Protein AF-A0A2T7NF52-F1 (afdb_monomer_lite)

Radius of gyration: 42.56 Å; chains: 1; bounding box: 98×56×106 Å

Secondary structure (DSSP, 8-state):
---HHHHHHHHHHHHSHHHHHHHHHHHHHHHHHHHHHHHHHTS-HHHHHHHHHHHHHHHHHHHHHTTTHHHHHHHHHHHHTT-S-HHHHHHHHHHHHHHHHHHHHHHHHHHHHHTSS---HHHHHHHHHHHHHHHHHHHHHHHHHHHHHHHHHHHHHHHHHHHHHHHHHHHHHHHHHHHH------------SPPPHHHHHHHHHH-TT-HHHHHTHHHHHHHHHHHHHHHHHH----GGGS--EEE-PBPSS-TT-TT-BPPPEEE--S------SS----------THHHHTTS---SS------------PPP----

InterPro domains:
  IPR008733 Peroxisomal biogenesis factor 11 [PF05648] (7-179)

Structure (mmCIF, N/CA/C/O backbone):
data_AF-A0A2T7NF52-F1
#
_entry.id   AF-A0A2T7NF52-F1
#
loop_
_atom_site.group_PDB
_atom_site.id
_atom_site.type_symbol
_atom_site.label_atom_id
_atom_site.label_alt_id
_atom_site.label_comp_id
_atom_site.label_asym_id
_atom_site.label_entity_id
_atom_site.label_seq_id
_atom_site.pdbx_PDB_ins_code
_atom_site.Cartn_x
_atom_site.Cartn_y
_atom_site.Cartn_z
_atom_site.occupancy
_atom_site.B_iso_or_equiv
_atom_site.auth_seq_id
_atom_site.auth_comp_id
_atom_site.auth_asym_id
_atom_site.auth_atom_id
_atom_site.pdbx_PDB_model_num
ATOM 1 N N . MET A 1 1 ? -38.043 -0.769 -4.353 1.00 52.75 1 MET A N 1
ATOM 2 C CA . MET A 1 1 ? -37.731 -2.207 -4.455 1.00 52.75 1 MET A CA 1
ATOM 3 C C . MET A 1 1 ? -36.214 -2.287 -4.515 1.00 52.75 1 MET A C 1
ATOM 5 O O . MET A 1 1 ? -35.653 -1.745 -5.452 1.00 52.75 1 MET A O 1
ATOM 9 N N . MET A 1 2 ? -35.539 -2.735 -3.450 1.00 65.44 2 MET A N 1
ATOM 10 C CA . MET A 1 2 ? -34.078 -2.904 -3.503 1.00 65.44 2 MET A CA 1
ATOM 11 C C . MET A 1 2 ? -33.784 -4.043 -4.482 1.00 65.44 2 MET A C 1
ATOM 13 O O . MET A 1 2 ? -34.376 -5.109 -4.331 1.00 65.44 2 MET A O 1
ATOM 17 N N . ASP A 1 3 ? -32.930 -3.806 -5.478 1.00 83.31 3 ASP A N 1
ATOM 18 C CA . ASP A 1 3 ? -32.507 -4.833 -6.434 1.00 83.31 3 ASP A CA 1
ATOM 19 C C . ASP A 1 3 ? -31.981 -6.068 -5.690 1.00 83.31 3 ASP A C 1
ATOM 21 O O . ASP A 1 3 ? -31.159 -5.939 -4.777 1.00 83.31 3 ASP A O 1
ATOM 25 N N . GLY A 1 4 ? -32.444 -7.264 -6.069 1.00 86.75 4 GLY A N 1
ATOM 26 C CA . GLY A 1 4 ? -32.018 -8.529 -5.448 1.00 86.75 4 GLY A CA 1
ATOM 27 C C . GLY A 1 4 ? -30.493 -8.687 -5.431 1.00 86.75 4 GLY A C 1
ATOM 28 O O . GLY A 1 4 ? -29.916 -9.068 -4.415 1.00 86.75 4 GLY A O 1
ATOM 29 N N . ASP A 1 5 ? -29.828 -8.221 -6.489 1.00 90.50 5 ASP A N 1
ATOM 30 C CA . ASP A 1 5 ? -28.369 -8.173 -6.608 1.00 90.50 5 ASP A CA 1
ATOM 31 C C . ASP A 1 5 ? -27.684 -7.353 -5.505 1.00 90.50 5 ASP A C 1
ATOM 33 O O . ASP A 1 5 ? -26.572 -7.672 -5.069 1.00 90.50 5 ASP A O 1
ATOM 37 N N . LEU A 1 6 ? -28.313 -6.266 -5.051 1.00 90.56 6 LEU A N 1
ATOM 38 C CA . LEU A 1 6 ? -27.778 -5.427 -3.982 1.00 90.56 6 LEU A CA 1
ATOM 39 C C . LEU A 1 6 ? -27.894 -6.140 -2.632 1.00 90.56 6 LEU A C 1
ATOM 41 O O . LEU A 1 6 ? -26.950 -6.109 -1.839 1.00 90.56 6 LEU A O 1
ATOM 45 N N . VAL A 1 7 ? -29.015 -6.822 -2.395 1.00 90.25 7 VAL A N 1
ATOM 46 C CA . VAL A 1 7 ? -29.233 -7.617 -1.180 1.00 90.25 7 VAL A CA 1
ATOM 47 C C . VAL A 1 7 ? -28.212 -8.753 -1.100 1.00 90.25 7 VAL A C 1
ATOM 49 O O . VAL A 1 7 ? -27.539 -8.888 -0.076 1.00 90.25 7 VAL A O 1
ATOM 52 N N . ASP A 1 8 ? -27.985 -9.483 -2.191 1.00 92.00 8 ASP A N 1
ATOM 53 C CA . ASP A 1 8 ? -26.996 -10.566 -2.243 1.00 92.00 8 ASP A CA 1
ATOM 54 C C . ASP A 1 8 ? -25.566 -10.068 -2.004 1.00 92.00 8 ASP A C 1
ATOM 56 O O . ASP A 1 8 ? -24.786 -10.683 -1.264 1.00 92.00 8 ASP A O 1
ATOM 60 N N . ARG A 1 9 ? -25.208 -8.903 -2.560 1.00 91.38 9 ARG A N 1
ATOM 61 C CA . ARG A 1 9 ? -23.910 -8.260 -2.295 1.00 91.38 9 ARG A CA 1
ATOM 62 C C . ARG A 1 9 ? -23.758 -7.872 -0.827 1.00 91.38 9 ARG A C 1
ATOM 64 O O . ARG A 1 9 ? -22.682 -8.084 -0.262 1.00 91.38 9 ARG A O 1
ATOM 71 N N . ILE A 1 10 ? -24.805 -7.339 -0.197 1.00 89.50 10 ILE A N 1
ATOM 72 C CA . ILE A 1 10 ? -24.796 -6.972 1.227 1.00 89.50 10 ILE A CA 1
ATOM 73 C C . ILE A 1 10 ? -24.679 -8.218 2.110 1.00 89.50 10 ILE A C 1
ATOM 75 O O . ILE A 1 10 ? -23.893 -8.217 3.063 1.00 89.50 10 ILE A O 1
ATOM 79 N N . VAL A 1 11 ? -25.396 -9.295 1.785 1.00 90.94 11 VAL A N 1
ATOM 80 C CA . VAL A 1 11 ? -25.315 -10.569 2.513 1.00 90.94 11 VAL A CA 1
ATOM 81 C C . VAL A 1 11 ? -23.911 -11.160 2.392 1.00 90.94 11 VAL A C 1
ATOM 83 O O . VAL A 1 11 ? -23.293 -11.493 3.405 1.00 90.94 11 VAL A O 1
ATOM 86 N N . LYS A 1 12 ? -23.340 -11.194 1.181 1.00 92.31 12 LYS A N 1
ATOM 87 C CA . LYS A 1 12 ? -21.962 -11.655 0.947 1.00 92.31 12 LYS A CA 1
ATOM 88 C C . LYS A 1 12 ? -20.919 -10.777 1.643 1.00 92.31 12 LYS A C 1
ATOM 90 O O . LYS A 1 12 ? -19.891 -11.277 2.093 1.00 92.31 12 LYS A O 1
ATOM 95 N N . PHE A 1 13 ? -21.156 -9.472 1.740 1.00 90.19 13 PHE A N 1
ATOM 96 C CA . PHE A 1 13 ? -20.283 -8.567 2.482 1.00 90.19 13 PHE A CA 1
ATOM 97 C C . PHE A 1 13 ? -20.361 -8.816 3.993 1.00 90.19 13 PHE A C 1
ATOM 99 O O . PHE A 1 13 ? -19.334 -8.855 4.670 1.00 90.19 13 PHE A O 1
ATOM 106 N N . THR A 1 14 ? -21.564 -9.034 4.521 1.00 87.00 14 THR A N 1
ATOM 107 C CA . THR A 1 14 ? -21.809 -9.233 5.956 1.00 87.00 14 THR A CA 1
ATOM 108 C C . THR A 1 14 ? -21.387 -10.625 6.433 1.00 87.00 14 THR A C 1
ATOM 110 O O . THR A 1 14 ? -21.009 -10.784 7.593 1.00 87.00 14 THR A O 1
ATOM 113 N N . SER A 1 15 ? -21.361 -11.632 5.557 1.00 88.56 15 SER A N 1
ATOM 114 C CA . SER A 1 15 ? -20.829 -12.958 5.900 1.00 88.56 15 SER A CA 1
ATOM 115 C C . SER A 1 15 ? -19.311 -12.936 6.126 1.00 88.56 15 SER A C 1
ATOM 117 O O . SER A 1 15 ? -18.785 -13.641 6.991 1.00 88.56 15 SER A O 1
ATOM 119 N N . GLN A 1 16 ? -18.587 -12.061 5.424 1.00 87.81 16 GLN A N 1
ATOM 120 C CA . GLN A 1 16 ? -17.146 -11.906 5.591 1.00 87.81 16 GLN A CA 1
ATOM 121 C C . GLN A 1 16 ? -16.809 -11.234 6.931 1.00 87.81 16 GLN A C 1
ATOM 123 O O . GLN A 1 16 ? -17.291 -10.147 7.249 1.00 87.81 16 GLN A O 1
ATOM 128 N N . ALA A 1 17 ? -15.885 -11.819 7.702 1.00 82.31 17 ALA A N 1
ATOM 129 C CA . ALA A 1 17 ? -15.389 -11.215 8.948 1.00 82.31 17 ALA A CA 1
ATOM 130 C C . ALA A 1 17 ? -14.801 -9.803 8.727 1.00 82.31 17 ALA A C 1
ATOM 132 O O . ALA A 1 17 ? -14.985 -8.904 9.547 1.00 82.31 17 ALA A O 1
ATOM 133 N N . SER A 1 18 ? -14.155 -9.579 7.576 1.00 81.94 18 SER A N 1
ATOM 134 C CA . SER A 1 18 ? -13.627 -8.267 7.178 1.00 81.94 18 SER A CA 1
ATOM 135 C C . SER A 1 18 ? -14.733 -7.239 6.903 1.00 81.94 18 SER A C 1
ATOM 137 O O . SER A 1 18 ? -14.582 -6.068 7.254 1.00 81.94 18 SER A O 1
ATOM 139 N N . GLY A 1 19 ? -15.855 -7.660 6.308 1.00 86.19 19 GLY A N 1
ATOM 140 C CA . GLY A 1 19 ? -17.009 -6.788 6.090 1.00 86.19 19 GLY A CA 1
ATOM 141 C C . GLY A 1 19 ? -17.684 -6.404 7.405 1.00 86.19 19 GLY A C 1
ATOM 142 O O . GLY A 1 19 ? -17.945 -5.224 7.636 1.00 86.19 19 GLY A O 1
ATOM 143 N N . ARG A 1 20 ? -17.826 -7.357 8.336 1.00 88.69 20 ARG A N 1
ATOM 144 C CA . ARG A 1 20 ? -18.321 -7.088 9.699 1.00 88.69 20 ARG A CA 1
ATOM 145 C C . ARG A 1 20 ? -17.448 -6.094 10.473 1.00 88.69 20 ARG A C 1
ATOM 147 O O . ARG A 1 20 ? -17.996 -5.177 11.081 1.00 88.69 20 ARG A O 1
ATOM 154 N N . ASP A 1 21 ? -16.113 -6.192 10.409 1.00 88.38 21 ASP A N 1
ATOM 155 C CA . ASP A 1 21 ? -15.222 -5.188 11.036 1.00 88.38 21 ASP A CA 1
ATOM 156 C C . ASP A 1 21 ? -15.458 -3.780 10.465 1.00 88.38 21 ASP A C 1
ATOM 158 O O . ASP A 1 21 ? -15.527 -2.808 11.224 1.00 88.38 21 ASP A O 1
ATOM 162 N N . LYS A 1 22 ? -15.630 -3.664 9.140 1.00 90.56 22 LYS A N 1
ATOM 163 C CA . LYS A 1 22 ? -15.931 -2.388 8.470 1.00 90.56 22 LYS A CA 1
ATOM 164 C C . LYS A 1 22 ? -17.290 -1.825 8.897 1.00 90.56 22 LYS A C 1
ATOM 166 O O . LYS A 1 22 ? -17.364 -0.635 9.193 1.00 90.56 22 LYS A O 1
ATOM 171 N N . LEU A 1 23 ? -18.327 -2.659 9.006 1.00 91.50 23 LEU A N 1
ATOM 172 C CA . LEU A 1 23 ? -19.644 -2.246 9.513 1.00 91.50 23 LEU A CA 1
ATOM 173 C C . LEU A 1 23 ? -19.563 -1.766 10.963 1.00 91.50 23 LEU A C 1
ATOM 175 O O . LEU A 1 23 ? -20.012 -0.668 11.275 1.00 91.50 23 LEU A O 1
ATOM 179 N N . PHE A 1 24 ? -18.921 -2.527 11.851 1.00 91.75 24 PHE A N 1
ATOM 180 C CA . PHE A 1 24 ? -18.746 -2.107 13.244 1.00 91.75 24 PHE A CA 1
ATOM 181 C C . PHE A 1 24 ? -17.922 -0.828 13.368 1.00 91.75 24 PHE A C 1
ATOM 183 O O . PHE A 1 24 ? -18.154 -0.028 14.271 1.00 91.75 24 PHE A O 1
ATOM 190 N N . ARG A 1 25 ? -16.961 -0.607 12.467 1.00 91.75 25 ARG A N 1
ATOM 191 C CA . ARG A 1 25 ? -16.204 0.644 12.396 1.00 91.75 25 ARG A CA 1
ATOM 192 C C . ARG A 1 25 ? -17.094 1.810 11.970 1.00 91.75 25 ARG A C 1
ATOM 194 O O . ARG A 1 25 ? -16.999 2.859 12.599 1.00 91.75 25 ARG A O 1
ATOM 201 N N . LEU A 1 26 ? -17.951 1.623 10.966 1.00 94.69 26 LEU A N 1
ATOM 202 C CA . LEU A 1 26 ? -18.929 2.627 10.546 1.00 94.69 26 LEU A CA 1
ATOM 203 C C . LEU A 1 26 ? -19.850 2.993 11.712 1.00 94.69 26 LEU A C 1
ATOM 205 O O . LEU A 1 26 ? -19.886 4.154 12.104 1.00 94.69 26 LEU A O 1
ATOM 209 N N . VAL A 1 27 ? -20.489 2.000 12.339 1.00 93.94 27 VAL A N 1
ATOM 210 C CA . VAL A 1 27 ? -21.382 2.226 13.487 1.00 93.94 27 VAL A CA 1
ATOM 211 C C . VAL A 1 27 ? -20.634 2.906 14.630 1.00 93.94 27 VAL A C 1
ATOM 213 O O . VAL A 1 27 ? -21.148 3.860 15.199 1.00 93.94 27 VAL A O 1
ATOM 216 N N . GLN A 1 28 ? -19.393 2.504 14.926 1.00 93.00 28 GLN A N 1
ATOM 217 C CA . GLN A 1 28 ? -18.593 3.169 15.952 1.00 93.00 28 GLN A CA 1
ATOM 218 C C . GLN A 1 28 ? -18.365 4.654 15.635 1.00 93.00 28 GLN A C 1
ATOM 220 O O . GLN A 1 28 ? -18.511 5.490 16.526 1.00 93.00 28 GLN A O 1
ATOM 225 N N . TYR A 1 29 ? -17.977 4.999 14.404 1.00 93.88 29 TYR A N 1
ATOM 226 C CA . TYR A 1 29 ? -17.761 6.398 14.030 1.00 93.88 29 TYR A CA 1
ATOM 227 C C . TYR A 1 29 ? -19.070 7.192 13.986 1.00 93.88 29 TYR A C 1
ATOM 229 O O . TYR A 1 29 ? -19.076 8.335 14.434 1.00 93.88 29 TYR A O 1
ATOM 237 N N . CYS A 1 30 ? -20.182 6.583 13.567 1.00 95.19 30 CYS A N 1
ATOM 238 C CA . CYS A 1 30 ? -21.513 7.185 13.647 1.00 95.19 30 CYS A CA 1
ATOM 239 C C . CYS A 1 30 ? -21.926 7.444 15.099 1.00 95.19 30 CYS A C 1
ATOM 241 O O . CYS A 1 30 ? -22.353 8.549 15.415 1.00 95.19 30 CYS A O 1
ATOM 243 N N . SER A 1 31 ? -21.727 6.484 16.011 1.00 93.50 31 SER A N 1
ATOM 244 C CA . SER A 1 31 ? -21.948 6.699 17.445 1.00 93.50 31 SER A CA 1
ATOM 245 C C . SER A 1 31 ? -21.049 7.811 17.975 1.00 93.50 31 SER A C 1
ATOM 247 O O . SER A 1 31 ? -21.510 8.618 18.777 1.00 93.50 31 SER A O 1
ATOM 249 N N . LYS A 1 32 ? -19.789 7.887 17.509 1.00 92.56 32 LYS A N 1
ATOM 250 C CA . LYS A 1 32 ? -18.852 8.952 17.888 1.00 92.56 32 LYS A CA 1
ATOM 251 C C . LYS A 1 32 ? -19.310 10.340 17.468 1.00 92.56 32 LYS A C 1
ATOM 253 O O . LYS A 1 32 ? -19.261 11.274 18.260 1.00 92.56 32 LYS A O 1
ATOM 258 N N . PHE A 1 33 ? -19.766 10.442 16.230 1.00 94.75 33 PHE A N 1
ATOM 259 C CA . PHE A 1 33 ? -20.332 11.660 15.686 1.00 94.75 33 PHE A CA 1
ATOM 260 C C . PHE A 1 33 ? -21.623 12.052 16.414 1.00 94.75 33 PHE A C 1
ATOM 262 O O . PHE A 1 33 ? -21.780 13.207 16.794 1.00 94.75 33 PHE A O 1
ATOM 269 N N . ALA A 1 34 ? -22.502 11.084 16.684 1.00 92.44 34 ALA A N 1
ATOM 270 C CA . ALA A 1 34 ? -23.758 11.311 17.386 1.00 92.44 34 ALA A CA 1
ATOM 271 C C . ALA A 1 34 ? -23.538 11.849 18.806 1.00 92.44 34 ALA A C 1
ATOM 273 O O . ALA A 1 34 ? -24.162 12.842 19.166 1.00 92.44 34 ALA A O 1
ATOM 274 N N . TRP A 1 35 ? -22.629 11.262 19.602 1.00 93.12 35 TRP A N 1
ATOM 275 C CA . TRP A 1 35 ? -22.377 11.794 20.947 1.00 93.12 35 TRP A CA 1
ATOM 276 C C . TRP A 1 35 ? -21.677 13.154 20.898 1.00 93.12 35 TRP A C 1
ATOM 278 O O . TRP A 1 35 ? -22.053 14.029 21.663 1.00 93.12 35 TRP A O 1
ATOM 288 N N . TRP A 1 36 ? -20.745 13.379 19.963 1.00 93.62 36 TRP A N 1
ATOM 289 C CA . TRP A 1 36 ? -20.140 14.702 19.760 1.00 93.62 36 TRP A CA 1
ATOM 290 C C . TRP A 1 36 ? -21.186 15.777 19.425 1.00 93.62 36 TRP A C 1
ATOM 292 O O . TRP A 1 36 ? -21.143 16.874 19.980 1.00 93.62 36 TRP A O 1
ATOM 302 N N . TYR A 1 37 ? -22.147 15.460 18.555 1.00 92.88 37 TYR A N 1
ATOM 303 C CA . TYR A 1 37 ? -23.228 16.372 18.185 1.00 92.88 37 TYR A CA 1
ATOM 304 C C . TYR A 1 37 ? -24.177 16.641 19.362 1.00 92.88 37 TYR A C 1
ATOM 306 O O . TYR A 1 37 ? -24.460 17.795 19.675 1.00 92.88 37 TYR A O 1
ATOM 314 N N . LEU A 1 38 ? -24.608 15.588 20.065 1.00 90.81 38 LEU A N 1
ATOM 315 C CA . LEU A 1 38 ? -25.497 15.695 21.227 1.00 90.81 38 LEU A CA 1
ATOM 316 C C . LEU A 1 38 ? -24.858 16.467 22.388 1.00 90.81 38 LEU A C 1
ATOM 318 O O . LEU A 1 38 ? -25.547 17.244 23.042 1.00 90.81 38 LEU A O 1
ATOM 322 N N . THR A 1 39 ? -23.546 16.318 22.604 1.00 91.00 39 THR A N 1
ATOM 323 C CA . THR A 1 39 ? -22.803 17.110 23.595 1.00 91.00 39 THR A CA 1
ATOM 324 C C . THR A 1 39 ? -22.787 18.598 23.236 1.00 91.00 39 THR A C 1
ATOM 326 O O . THR A 1 39 ? -22.873 19.430 24.130 1.00 91.00 39 THR A O 1
ATOM 329 N N . ARG A 1 40 ? -22.730 18.967 21.947 1.00 90.31 40 ARG A N 1
ATOM 330 C CA . ARG A 1 40 ? -22.838 20.382 21.534 1.00 90.31 40 ARG A CA 1
ATOM 331 C C . ARG A 1 40 ? -24.254 20.933 21.659 1.00 90.31 40 ARG A C 1
ATOM 333 O O . ARG A 1 40 ? -24.410 22.122 21.900 1.00 90.31 40 ARG A O 1
ATOM 340 N N . ALA A 1 41 ? -25.262 20.085 21.481 1.00 89.50 41 ALA A N 1
ATOM 341 C CA . ALA A 1 41 ? -26.660 20.475 21.614 1.00 89.50 41 ALA A CA 1
ATOM 342 C C . ALA A 1 41 ? -27.119 20.584 23.086 1.00 89.50 41 ALA A C 1
ATOM 344 O O . ALA A 1 41 ? -28.147 21.197 23.344 1.00 89.50 41 ALA A O 1
ATOM 345 N N . ASN A 1 42 ? -26.365 20.018 24.040 1.00 86.00 42 ASN A N 1
ATOM 346 C CA . ASN A 1 42 ? -26.656 20.018 25.482 1.00 86.00 42 ASN A CA 1
ATOM 347 C C . ASN A 1 42 ? -28.040 19.434 25.852 1.00 86.00 42 ASN A C 1
ATOM 349 O O . ASN A 1 42 ? -28.692 19.895 26.784 1.00 86.00 42 ASN A O 1
ATOM 353 N N . VAL A 1 43 ? -28.519 18.447 25.080 1.00 76.69 43 VAL A N 1
ATOM 354 C CA . VAL A 1 43 ? -29.902 17.934 25.188 1.00 76.69 43 VAL A CA 1
ATOM 355 C C . VAL A 1 43 ? -30.014 16.641 26.007 1.00 76.69 43 VAL A C 1
ATOM 357 O O . VAL A 1 43 ? -31.049 16.410 26.624 1.00 76.69 43 VAL A O 1
ATOM 360 N N . ALA A 1 44 ? -29.005 15.759 25.999 1.00 82.62 44 ALA A N 1
ATOM 361 C CA . ALA A 1 44 ? -29.167 14.405 26.548 1.00 82.62 44 ALA A CA 1
ATOM 362 C C . ALA A 1 44 ? -27.850 13.742 27.000 1.00 82.62 44 ALA A C 1
ATOM 364 O O . ALA A 1 44 ? -27.289 12.902 26.290 1.00 82.62 44 ALA A O 1
ATOM 365 N N . ASP A 1 45 ? -27.393 14.059 28.213 1.00 88.50 45 ASP A N 1
ATOM 366 C CA . ASP A 1 45 ? -26.164 13.490 28.791 1.00 88.50 45 ASP A CA 1
ATOM 367 C C . ASP A 1 45 ? -26.230 11.962 28.982 1.00 88.50 45 ASP A C 1
ATOM 369 O O . ASP A 1 45 ? -25.269 11.252 28.678 1.00 88.50 45 ASP A O 1
ATOM 373 N N . ASP A 1 46 ? -27.389 11.415 29.370 1.00 91.31 46 ASP A N 1
ATOM 374 C CA . ASP A 1 46 ? -27.588 9.958 29.479 1.00 91.31 46 ASP A CA 1
ATOM 375 C C . ASP A 1 46 ? -27.421 9.247 28.121 1.00 91.31 46 ASP A C 1
ATOM 377 O O . ASP A 1 46 ? -26.800 8.182 28.018 1.00 91.31 46 ASP A O 1
ATOM 381 N N . LEU A 1 47 ? -27.917 9.860 27.040 1.00 89.12 47 LEU A N 1
ATOM 382 C CA . LEU A 1 47 ? -27.765 9.316 25.691 1.00 89.12 47 LEU A CA 1
ATOM 383 C C . LEU A 1 47 ? -26.304 9.378 25.228 1.00 89.12 47 LEU A C 1
ATOM 385 O O . LEU A 1 47 ? -25.814 8.428 24.611 1.00 89.12 47 LEU A O 1
ATOM 389 N N . VAL A 1 48 ? -25.589 10.456 25.562 1.00 91.25 48 VAL A N 1
ATOM 390 C CA . VAL A 1 48 ? -24.149 10.598 25.300 1.00 91.25 48 VAL A CA 1
ATOM 391 C C . VAL A 1 48 ? -23.367 9.459 25.959 1.00 91.25 48 VAL A C 1
ATOM 393 O O . VAL A 1 48 ? -22.528 8.829 25.305 1.00 91.25 48 VAL A O 1
ATOM 396 N N . ASP A 1 49 ? -23.666 9.124 27.211 1.00 92.44 49 ASP A N 1
ATOM 397 C CA . ASP A 1 49 ? -22.970 8.051 27.922 1.00 92.44 49 ASP A CA 1
ATOM 398 C C . ASP A 1 49 ? -23.315 6.656 27.391 1.00 92.44 49 ASP A C 1
ATOM 400 O O . ASP A 1 49 ? -22.422 5.810 27.240 1.00 92.44 49 ASP A O 1
ATOM 404 N N . LYS A 1 50 ? -24.574 6.415 27.006 1.00 93.31 50 LYS A N 1
ATOM 405 C CA . LYS A 1 50 ? -24.975 5.190 26.291 1.00 93.31 50 LYS A CA 1
ATOM 406 C C . LYS A 1 50 ? -24.222 5.039 24.966 1.00 93.31 50 LYS A C 1
ATOM 408 O O . LYS A 1 50 ? -23.701 3.958 24.677 1.00 93.31 50 LYS A O 1
ATOM 413 N N . LEU A 1 51 ? -24.084 6.114 24.189 1.00 92.81 51 LEU A N 1
ATOM 414 C CA . LEU A 1 51 ? -23.344 6.112 22.922 1.00 92.81 51 LEU A CA 1
ATOM 415 C C . LEU A 1 51 ? -21.836 5.893 23.115 1.00 92.81 51 LEU A C 1
ATOM 417 O O . LEU A 1 51 ? -21.218 5.152 22.342 1.00 92.81 51 LEU A O 1
ATOM 421 N N . LYS A 1 52 ? -21.230 6.475 24.159 1.00 93.25 52 LYS A N 1
ATOM 422 C CA . LYS A 1 52 ? -19.826 6.211 24.523 1.00 93.25 52 LYS A CA 1
ATOM 423 C C . LYS A 1 52 ? -19.614 4.739 24.882 1.00 93.25 52 LYS A C 1
ATOM 425 O O . LYS A 1 52 ? -18.679 4.120 24.364 1.00 93.25 52 LYS A O 1
ATOM 430 N N . LYS A 1 53 ? -20.497 4.161 25.709 1.00 93.62 53 LYS A N 1
ATOM 431 C CA . LYS A 1 53 ? -20.470 2.731 26.071 1.00 93.62 53 LYS A CA 1
ATOM 432 C C . LYS A 1 53 ? -20.598 1.849 24.829 1.00 93.62 53 LYS A C 1
ATOM 434 O O . LYS A 1 53 ? -19.758 0.974 24.628 1.00 93.62 53 LYS A O 1
ATOM 439 N N . LEU A 1 54 ? -21.554 2.139 23.944 1.00 93.00 54 LEU A N 1
ATOM 440 C CA . LEU A 1 54 ? -21.737 1.419 22.680 1.00 93.00 54 LEU A CA 1
ATOM 441 C C . LEU A 1 54 ? -20.478 1.465 21.799 1.00 93.00 54 LEU A C 1
ATOM 443 O O . LEU A 1 54 ? -19.994 0.428 21.346 1.00 93.00 54 LEU A O 1
ATOM 447 N N . SER A 1 55 ? -19.901 2.653 21.599 1.00 91.94 55 SER A N 1
ATOM 448 C CA . SER A 1 55 ? -18.660 2.829 20.831 1.00 91.94 55 SER A CA 1
ATOM 449 C C . SER A 1 55 ? -17.479 2.059 21.444 1.00 91.94 55 SER A C 1
ATOM 451 O O . SER A 1 55 ? -16.640 1.526 20.706 1.00 91.94 55 SER A O 1
ATOM 453 N N . SER A 1 56 ? -17.400 1.978 22.778 1.00 90.06 56 SER A N 1
ATOM 454 C CA . SER A 1 56 ? -16.383 1.194 23.489 1.00 90.06 56 SER A CA 1
ATOM 455 C C . SER A 1 56 ? -16.576 -0.312 23.274 1.00 90.06 56 SER A C 1
ATOM 457 O O . SER A 1 56 ? -15.636 -0.992 22.850 1.00 90.06 56 SER A O 1
ATOM 459 N N . SER A 1 57 ? -17.804 -0.818 23.436 1.00 90.69 57 SER A N 1
ATOM 460 C CA . SER A 1 57 ? -18.157 -2.225 23.203 1.00 90.69 57 SER A CA 1
ATOM 461 C C . SER A 1 57 ? -17.888 -2.658 21.761 1.00 90.69 57 SER A C 1
ATOM 463 O O . SER A 1 57 ? -17.234 -3.676 21.534 1.00 90.69 57 SER A O 1
ATOM 465 N N . LEU A 1 58 ? -18.278 -1.841 20.774 1.00 91.31 58 LEU A N 1
ATOM 466 C CA . LEU A 1 58 ? -17.959 -2.076 19.359 1.00 91.31 58 LEU A CA 1
ATOM 467 C C . LEU A 1 58 ? -16.448 -2.061 19.094 1.00 91.31 58 LEU A C 1
ATOM 469 O O . LEU A 1 58 ? -15.947 -2.774 18.224 1.00 91.31 58 LEU A O 1
ATOM 473 N N . SER A 1 59 ? -15.685 -1.266 19.848 1.00 88.94 59 SER A N 1
ATOM 474 C CA . SER A 1 59 ? -14.225 -1.275 19.756 1.00 88.94 59 SER A CA 1
ATOM 475 C C . SER A 1 59 ? -13.646 -2.631 20.151 1.00 88.94 59 SER A C 1
ATOM 477 O O . SER A 1 59 ? -12.811 -3.168 19.425 1.00 88.94 59 SER A O 1
ATOM 479 N N . THR A 1 60 ? -14.112 -3.188 21.269 1.00 88.88 60 THR A N 1
ATOM 480 C CA . THR A 1 60 ? -13.690 -4.502 21.767 1.00 88.88 60 THR A CA 1
ATOM 481 C C . THR A 1 60 ? -14.153 -5.618 20.833 1.00 88.88 60 THR A C 1
ATOM 483 O O . THR A 1 60 ? -13.330 -6.439 20.436 1.00 88.88 60 THR A O 1
ATOM 486 N N . ALA A 1 61 ? -15.406 -5.590 20.367 1.00 89.81 61 ALA A N 1
ATOM 487 C CA . ALA A 1 61 ? -15.925 -6.560 19.398 1.00 89.81 61 ALA A CA 1
ATOM 488 C C . ALA A 1 61 ? -15.079 -6.621 18.112 1.00 89.81 61 ALA A C 1
ATOM 490 O O . ALA A 1 61 ? -14.765 -7.699 17.615 1.00 89.81 61 ALA A O 1
ATOM 491 N N . ARG A 1 62 ? -14.622 -5.473 17.596 1.00 88.69 62 ARG A N 1
ATOM 492 C CA . ARG A 1 62 ? -13.712 -5.437 16.436 1.00 88.69 62 ARG A CA 1
ATOM 493 C C . ARG A 1 62 ? -12.336 -6.027 16.717 1.00 88.69 62 ARG A C 1
ATOM 495 O O . ARG A 1 62 ? -11.763 -6.648 15.830 1.00 88.69 62 ARG A O 1
ATOM 502 N N . LYS A 1 63 ? -11.785 -5.829 17.919 1.00 87.44 63 LYS A N 1
ATOM 503 C CA . LYS A 1 63 ? -10.520 -6.478 18.305 1.00 87.44 63 LYS A CA 1
ATOM 504 C C . LYS A 1 63 ? -10.675 -8.001 18.310 1.00 87.44 63 LYS A C 1
ATOM 506 O O . LYS A 1 63 ? -9.798 -8.691 17.808 1.00 87.44 63 LYS A O 1
ATOM 511 N N . PHE A 1 64 ? -11.820 -8.506 18.771 1.00 87.25 64 PHE A N 1
ATOM 512 C CA . PHE A 1 64 ? -12.155 -9.928 18.679 1.00 87.25 64 PHE A CA 1
ATOM 513 C C . PHE A 1 64 ? -12.295 -10.414 17.235 1.00 87.25 64 PHE A C 1
ATOM 515 O O . PHE A 1 64 ? -11.708 -11.429 16.889 1.00 87.25 64 PHE A O 1
ATOM 522 N N . LEU A 1 65 ? -12.992 -9.679 16.361 1.00 85.50 65 LEU A N 1
ATOM 523 C CA . LEU A 1 65 ? -13.096 -10.044 14.938 1.00 85.50 65 LEU A CA 1
ATOM 524 C C . LEU A 1 65 ? -11.749 -10.044 14.197 1.00 85.50 65 LEU A C 1
ATOM 526 O O . LEU A 1 65 ? -11.650 -10.589 13.098 1.00 85.50 65 LEU A O 1
ATOM 530 N N . ARG A 1 66 ? -10.725 -9.399 14.763 1.00 83.44 66 ARG A N 1
ATOM 531 C CA . ARG A 1 66 ? -9.355 -9.414 14.243 1.00 83.44 66 ARG A CA 1
ATOM 532 C C . ARG A 1 66 ? -8.514 -10.568 14.785 1.00 83.44 66 ARG A C 1
ATOM 534 O O . ARG A 1 66 ? -7.441 -10.800 14.231 1.00 83.44 66 ARG A O 1
ATOM 541 N N . LEU A 1 67 ? -8.967 -11.290 15.815 1.00 82.25 67 LEU A N 1
ATOM 542 C CA . LEU A 1 67 ? -8.328 -12.542 16.226 1.00 82.25 67 LEU A CA 1
ATOM 543 C C . LEU A 1 67 ? -8.323 -13.507 15.037 1.00 82.25 67 LEU A C 1
ATOM 545 O O . LEU A 1 67 ? -9.304 -13.613 14.306 1.00 82.25 67 LEU A O 1
ATOM 549 N N . GLY A 1 68 ? -7.186 -14.157 14.810 1.00 81.75 68 GLY A N 1
ATOM 550 C CA . GLY A 1 68 ? -6.966 -15.016 13.645 1.00 81.75 68 GLY A CA 1
ATOM 551 C C . GLY A 1 68 ? -6.355 -14.300 12.438 1.00 81.75 68 GLY A C 1
ATOM 552 O O . GLY A 1 68 ? -5.621 -14.936 11.689 1.00 81.75 68 GLY A O 1
ATOM 553 N N . LYS A 1 69 ? -6.505 -12.971 12.290 1.00 84.69 69 LYS A N 1
ATOM 554 C CA . LYS A 1 69 ? -5.820 -12.249 11.197 1.00 84.69 69 LYS A CA 1
ATOM 555 C C . LYS A 1 69 ? -4.300 -12.272 11.330 1.00 84.69 69 LYS A C 1
ATOM 557 O O . LYS A 1 69 ? -3.610 -12.214 10.319 1.00 84.69 69 LYS A O 1
ATOM 562 N N . SER A 1 70 ? -3.763 -12.350 12.547 1.00 86.06 70 SER A N 1
ATOM 563 C CA . SER A 1 70 ? -2.321 -12.526 12.764 1.00 86.06 70 SER A CA 1
ATOM 564 C C . SER A 1 70 ? -1.792 -13.777 12.050 1.00 86.06 70 SER A C 1
ATOM 566 O O . SER A 1 70 ? -0.759 -13.699 11.390 1.00 86.06 70 SER A O 1
ATOM 568 N N . LEU A 1 71 ? -2.535 -14.889 12.087 1.00 85.94 71 LEU A N 1
ATOM 569 C CA . LEU A 1 71 ? -2.191 -16.128 11.382 1.00 85.94 71 LEU A CA 1
ATOM 570 C C . LEU A 1 71 ? -2.286 -15.971 9.861 1.00 85.94 71 LEU A C 1
ATOM 572 O O . LEU A 1 71 ? -1.397 -16.440 9.152 1.00 85.94 71 LEU A O 1
ATOM 576 N N . ASP A 1 72 ? -3.289 -15.245 9.358 1.00 87.31 72 ASP A N 1
ATOM 577 C CA . ASP A 1 72 ? -3.380 -14.920 7.927 1.00 87.31 72 ASP A CA 1
ATOM 578 C C . ASP A 1 72 ? -2.145 -14.148 7.443 1.00 87.31 72 ASP A C 1
ATOM 580 O O . ASP A 1 72 ? -1.648 -14.391 6.339 1.00 87.31 72 ASP A O 1
ATOM 584 N N . PHE A 1 73 ? -1.624 -13.224 8.260 1.00 89.12 73 PHE A N 1
ATOM 585 C CA . PHE A 1 73 ? -0.414 -12.466 7.937 1.00 89.12 73 PHE A CA 1
ATOM 586 C C . PHE A 1 73 ? 0.845 -13.324 7.974 1.00 89.12 73 PHE A C 1
ATOM 588 O O . PHE A 1 73 ? 1.661 -13.204 7.063 1.00 89.12 73 PHE A O 1
ATOM 595 N N . VAL A 1 74 ? 0.979 -14.222 8.953 1.00 88.69 74 VAL A N 1
ATOM 596 C CA . VAL A 1 74 ? 2.087 -15.190 8.996 1.00 88.69 74 VAL A CA 1
ATOM 597 C C . VAL A 1 74 ? 2.042 -16.110 7.775 1.00 88.69 74 VAL A C 1
ATOM 599 O O . VAL A 1 74 ? 3.039 -16.253 7.072 1.00 88.69 74 VAL A O 1
ATOM 602 N N . HIS A 1 75 ? 0.876 -16.663 7.442 1.00 90.19 75 HIS A N 1
ATOM 603 C CA . HIS A 1 75 ? 0.710 -17.496 6.252 1.00 90.19 75 HIS A CA 1
ATOM 604 C C . HIS A 1 75 ? 0.979 -16.716 4.952 1.00 90.19 75 HIS A C 1
ATOM 606 O O . HIS A 1 75 ? 1.571 -17.239 4.007 1.00 90.19 75 HIS A O 1
ATOM 612 N N . SER A 1 76 ? 0.590 -15.441 4.898 1.00 87.88 76 SER A N 1
ATOM 613 C CA . SER A 1 76 ? 0.912 -14.557 3.772 1.00 87.88 76 SER A CA 1
ATOM 614 C C . SER A 1 76 ? 2.413 -14.267 3.668 1.00 87.88 76 SER A C 1
ATOM 616 O O . SER A 1 76 ? 2.925 -14.194 2.555 1.00 87.88 76 SER A O 1
ATOM 618 N N . ALA A 1 77 ? 3.114 -14.137 4.800 1.00 89.19 77 ALA A N 1
ATOM 619 C CA . ALA A 1 77 ? 4.565 -13.964 4.847 1.00 89.19 77 ALA A CA 1
ATOM 620 C C . ALA A 1 77 ? 5.306 -15.226 4.370 1.00 89.19 77 ALA A C 1
ATOM 622 O O . ALA A 1 77 ? 6.294 -15.131 3.652 1.00 89.19 77 ALA A O 1
ATOM 623 N N . LEU A 1 78 ? 4.802 -16.418 4.702 1.00 88.75 78 LEU A N 1
ATOM 624 C CA . LEU A 1 78 ? 5.362 -17.677 4.195 1.00 88.75 78 LEU A CA 1
ATOM 625 C C . LEU A 1 78 ? 5.196 -17.800 2.676 1.00 88.75 78 LEU A C 1
ATOM 627 O O . LEU A 1 78 ? 6.118 -18.215 1.976 1.00 88.75 78 LEU A O 1
ATOM 631 N N . ARG A 1 79 ? 4.042 -17.387 2.136 1.00 87.56 79 ARG A N 1
ATOM 632 C CA . ARG A 1 79 ? 3.820 -17.378 0.683 1.00 87.56 79 ARG A CA 1
ATOM 633 C C . ARG A 1 79 ? 4.685 -16.356 -0.047 1.00 87.56 79 ARG A C 1
ATOM 635 O O . ARG A 1 79 ? 5.114 -16.642 -1.162 1.00 87.56 79 ARG A O 1
ATOM 642 N N . SER A 1 80 ? 4.991 -15.209 0.561 1.00 85.31 80 SER A N 1
ATOM 643 C CA . SER A 1 80 ? 5.855 -14.212 -0.081 1.00 85.31 80 SER A CA 1
ATOM 644 C C . SER A 1 80 ? 7.298 -14.678 -0.264 1.00 85.31 80 SER A C 1
ATOM 646 O O . SER A 1 80 ? 7.978 -14.134 -1.126 1.00 85.31 80 SER A O 1
ATOM 648 N N . LEU A 1 81 ? 7.752 -15.717 0.450 1.00 84.50 81 LEU A N 1
ATOM 649 C CA . LEU A 1 81 ? 9.089 -16.297 0.263 1.00 84.50 81 LEU A CA 1
ATOM 650 C C . LEU A 1 81 ? 9.304 -16.913 -1.130 1.00 84.50 81 LEU A C 1
ATOM 652 O O . LEU A 1 81 ? 10.442 -17.018 -1.571 1.00 84.50 81 LEU A O 1
ATOM 656 N N . HIS A 1 82 ? 8.231 -17.276 -1.838 1.00 85.81 82 HIS A N 1
ATOM 657 C CA . HIS A 1 82 ? 8.308 -17.857 -3.184 1.00 85.81 82 HIS A CA 1
ATOM 658 C C . HIS A 1 82 ? 8.407 -16.805 -4.305 1.00 85.81 82 HIS A C 1
ATOM 660 O O . HIS A 1 82 ? 8.431 -17.160 -5.481 1.00 85.81 82 HIS A O 1
ATOM 666 N N . ILE A 1 83 ? 8.441 -15.510 -3.970 1.00 83.25 83 ILE A N 1
ATOM 667 C CA . ILE A 1 83 ? 8.590 -14.431 -4.955 1.00 83.25 83 ILE A CA 1
ATOM 668 C C . ILE A 1 83 ? 10.048 -14.381 -5.439 1.00 83.25 83 ILE A C 1
ATOM 670 O O . ILE A 1 83 ? 10.978 -14.400 -4.633 1.00 83.25 83 ILE A O 1
ATOM 674 N N . SER A 1 84 ? 10.238 -14.321 -6.761 1.00 74.81 84 SER A N 1
ATOM 675 C CA . SER A 1 84 ? 11.557 -14.375 -7.411 1.00 74.81 84 SER A CA 1
ATOM 676 C C . SER A 1 84 ? 12.389 -13.098 -7.252 1.00 74.81 84 SER A C 1
ATOM 678 O O . SER A 1 84 ? 13.609 -13.165 -7.310 1.00 74.81 84 SER A O 1
ATOM 680 N N . ASP A 1 85 ? 11.744 -11.944 -7.074 1.00 82.44 85 ASP A N 1
ATOM 681 C CA . ASP A 1 85 ? 12.416 -10.658 -6.865 1.00 82.44 85 ASP A CA 1
ATOM 682 C C . ASP A 1 85 ? 12.869 -10.535 -5.405 1.00 82.44 85 ASP A C 1
ATOM 684 O O . ASP A 1 85 ? 12.040 -10.526 -4.492 1.00 82.44 85 ASP A O 1
ATOM 688 N N . ASP A 1 86 ? 14.183 -10.452 -5.184 1.00 81.50 86 ASP A N 1
ATOM 689 C CA . ASP A 1 86 ? 14.783 -10.443 -3.851 1.00 81.50 86 ASP A CA 1
ATOM 690 C C . ASP A 1 86 ? 14.366 -9.224 -3.019 1.00 81.50 86 ASP A C 1
ATOM 692 O O . ASP A 1 86 ? 14.034 -9.372 -1.839 1.00 81.50 86 ASP A O 1
ATOM 696 N N . VAL A 1 87 ? 14.341 -8.026 -3.612 1.00 82.25 87 VAL A N 1
ATOM 697 C CA . VAL A 1 87 ? 13.991 -6.792 -2.887 1.00 82.25 87 VAL A CA 1
ATOM 698 C C . VAL A 1 87 ? 12.516 -6.836 -2.515 1.00 82.25 87 VAL A C 1
ATOM 700 O O . VAL A 1 87 ? 12.150 -6.642 -1.354 1.00 82.25 87 VAL A O 1
ATOM 703 N N . LEU A 1 88 ? 11.668 -7.189 -3.481 1.00 82.75 88 LEU A N 1
ATOM 704 C CA . LEU A 1 88 ? 10.232 -7.290 -3.263 1.00 82.75 88 LEU A CA 1
ATOM 705 C C . LEU A 1 88 ? 9.885 -8.395 -2.250 1.00 82.75 88 LEU A C 1
ATOM 707 O O . LEU A 1 88 ? 9.042 -8.187 -1.372 1.00 82.75 88 LEU A O 1
ATOM 711 N N . ARG A 1 89 ? 10.569 -9.546 -2.314 1.00 86.50 89 ARG A N 1
ATOM 712 C CA . ARG A 1 89 ? 10.405 -10.663 -1.372 1.00 86.50 89 ARG A CA 1
ATOM 713 C C . ARG A 1 89 ? 10.687 -10.221 0.054 1.00 86.50 89 ARG A C 1
ATOM 715 O O . ARG A 1 89 ? 9.851 -10.453 0.932 1.00 86.50 89 ARG A O 1
ATOM 722 N N . TRP A 1 90 ? 11.834 -9.592 0.302 1.00 83.25 90 TRP A N 1
ATOM 723 C CA . TRP A 1 90 ? 12.209 -9.170 1.651 1.00 83.25 90 TRP A CA 1
ATOM 724 C C . TRP A 1 90 ? 11.291 -8.066 2.175 1.00 83.25 90 TRP A C 1
ATOM 726 O O . TRP A 1 90 ? 10.781 -8.187 3.292 1.00 83.25 90 TRP A O 1
ATOM 736 N N . THR A 1 91 ? 10.981 -7.048 1.368 1.00 87.19 91 THR A N 1
ATOM 737 C CA . THR A 1 91 ? 10.087 -5.956 1.782 1.00 87.19 91 THR A CA 1
ATOM 738 C C . THR A 1 91 ? 8.682 -6.460 2.116 1.00 87.19 91 THR A C 1
ATOM 740 O O . THR A 1 91 ? 8.125 -6.088 3.153 1.00 87.19 91 THR A O 1
ATOM 743 N N . ILE A 1 92 ? 8.107 -7.345 1.292 1.00 87.75 92 ILE A N 1
ATOM 744 C CA . ILE A 1 92 ? 6.777 -7.911 1.555 1.00 87.75 92 ILE A CA 1
ATOM 745 C C . ILE A 1 92 ? 6.810 -8.811 2.789 1.00 87.75 92 ILE A C 1
ATOM 747 O O . ILE A 1 92 ? 5.947 -8.677 3.657 1.00 87.75 92 ILE A O 1
ATOM 751 N N . THR A 1 93 ? 7.799 -9.698 2.901 1.00 89.81 93 THR A N 1
ATOM 752 C CA . THR A 1 93 ? 7.878 -10.658 4.012 1.00 89.81 93 THR A CA 1
ATOM 753 C C . THR A 1 93 ? 8.022 -9.937 5.352 1.00 89.81 93 THR A C 1
ATOM 755 O O . THR A 1 93 ? 7.254 -10.205 6.277 1.00 89.81 93 THR A O 1
ATOM 758 N N . ILE A 1 94 ? 8.927 -8.955 5.441 1.00 88.88 94 ILE A N 1
ATOM 759 C CA . ILE A 1 94 ? 9.119 -8.147 6.653 1.00 88.88 94 ILE A CA 1
ATOM 760 C C . ILE A 1 94 ? 7.855 -7.332 6.955 1.00 88.88 94 ILE A C 1
ATOM 762 O O . ILE A 1 94 ? 7.414 -7.297 8.101 1.00 88.88 94 ILE A O 1
ATOM 766 N N . SER A 1 95 ? 7.213 -6.732 5.945 1.00 90.44 95 SER A N 1
ATOM 767 C CA . SER A 1 95 ? 5.965 -5.978 6.136 1.00 90.44 95 SER A CA 1
ATOM 768 C C . SER A 1 95 ? 4.824 -6.855 6.669 1.00 90.44 95 SER A C 1
ATOM 770 O O . SER A 1 95 ? 4.085 -6.439 7.564 1.00 90.44 95 SER A O 1
ATOM 772 N N . LYS A 1 96 ? 4.674 -8.086 6.164 1.00 90.19 96 LYS A N 1
ATOM 773 C CA . LYS A 1 96 ? 3.645 -9.034 6.624 1.00 90.19 96 LYS A CA 1
ATOM 774 C C . LYS A 1 96 ? 3.943 -9.571 8.022 1.00 90.19 96 LYS A C 1
ATOM 776 O O . LYS A 1 96 ? 3.026 -9.656 8.837 1.00 90.19 96 LYS A O 1
ATOM 781 N N . LEU A 1 97 ? 5.207 -9.856 8.332 1.00 90.19 97 LEU A N 1
ATOM 782 C CA . LEU A 1 97 ? 5.625 -10.259 9.674 1.00 90.19 97 LEU A CA 1
ATOM 783 C C . LEU A 1 97 ? 5.398 -9.136 10.693 1.00 90.19 97 LEU A C 1
ATOM 785 O O . LEU A 1 97 ? 4.890 -9.368 11.787 1.00 90.19 97 LEU A O 1
ATOM 789 N N . ASN A 1 98 ? 5.699 -7.902 10.303 1.00 91.19 98 ASN A N 1
ATOM 790 C CA . ASN A 1 98 ? 5.464 -6.730 11.127 1.00 91.19 98 ASN A CA 1
ATOM 791 C C . ASN A 1 98 ? 3.962 -6.506 11.404 1.00 91.19 98 ASN A C 1
ATOM 793 O O . ASN A 1 98 ? 3.559 -6.260 12.542 1.00 91.19 98 ASN A O 1
ATOM 797 N N . GLN A 1 99 ? 3.105 -6.711 10.396 1.00 89.81 99 GLN A N 1
ATOM 798 C CA . GLN A 1 99 ? 1.645 -6.722 10.574 1.00 89.81 99 GLN A CA 1
ATOM 799 C C . GLN A 1 99 ? 1.190 -7.810 11.552 1.00 89.81 99 GLN A C 1
ATOM 801 O O . GLN A 1 99 ? 0.334 -7.547 12.401 1.00 89.81 99 GLN A O 1
ATOM 806 N N . ALA A 1 100 ? 1.771 -9.010 11.473 1.00 91.31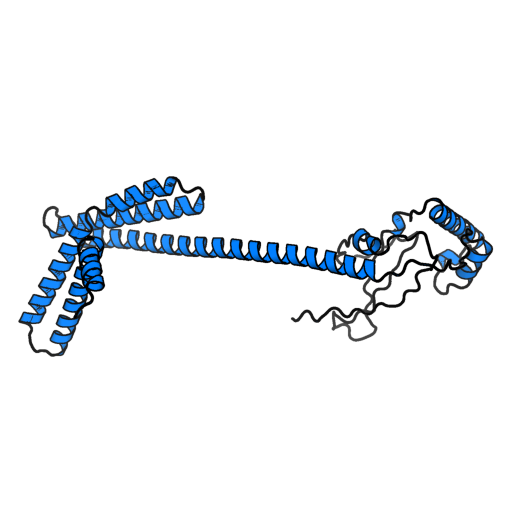 100 ALA A N 1
ATOM 807 C CA . ALA A 1 100 ? 1.477 -10.085 12.413 1.00 91.31 100 ALA A CA 1
ATOM 808 C C . ALA A 1 100 ? 1.869 -9.708 13.853 1.00 91.31 100 ALA A C 1
ATOM 810 O O . ALA A 1 100 ? 1.057 -9.883 14.761 1.00 91.31 100 ALA A O 1
ATOM 811 N N . MET A 1 101 ? 3.057 -9.125 14.062 1.00 88.62 101 MET A N 1
ATOM 812 C CA . MET A 1 101 ? 3.506 -8.660 15.382 1.00 88.62 101 MET A CA 1
ATOM 813 C C . MET A 1 101 ? 2.612 -7.551 15.945 1.00 88.62 101 MET A C 1
ATOM 815 O O . MET A 1 101 ? 2.195 -7.621 17.100 1.00 88.62 101 MET A O 1
ATOM 819 N N . TYR A 1 102 ? 2.240 -6.568 15.120 1.00 88.44 102 TYR A N 1
ATOM 820 C CA . TYR A 1 102 ? 1.279 -5.527 15.491 1.00 88.44 102 TYR A CA 1
ATOM 821 C C . TYR A 1 102 ? -0.031 -6.118 16.041 1.00 88.44 102 TYR A C 1
ATOM 823 O O . TYR A 1 102 ? -0.500 -5.707 17.108 1.00 88.44 102 TYR A O 1
ATOM 831 N N . LEU A 1 103 ? -0.602 -7.099 15.332 1.00 86.62 103 LEU A N 1
ATOM 832 C CA . LEU A 1 103 ? -1.839 -7.779 15.727 1.00 86.62 103 LEU A CA 1
ATOM 833 C C . LEU A 1 103 ? -1.661 -8.636 16.984 1.00 86.62 103 LEU A C 1
ATOM 835 O O . LEU A 1 103 ? -2.551 -8.643 17.831 1.00 86.62 103 LEU A O 1
ATOM 839 N N . MET A 1 104 ? -0.511 -9.293 17.151 1.00 86.75 104 MET A N 1
ATOM 840 C CA . MET A 1 104 ? -0.184 -10.032 18.375 1.00 86.75 104 MET A CA 1
ATOM 841 C C . MET A 1 104 ? -0.184 -9.113 19.602 1.00 86.75 104 MET A C 1
ATOM 843 O O . MET A 1 104 ? -0.800 -9.442 20.616 1.00 86.75 104 MET A O 1
ATOM 847 N N . PHE A 1 105 ? 0.408 -7.919 19.509 1.00 87.81 105 PHE A N 1
ATOM 848 C CA . PHE A 1 105 ? 0.348 -6.943 20.603 1.00 87.81 105 PHE A CA 1
ATOM 849 C C . PHE A 1 105 ? -1.072 -6.402 20.836 1.00 87.81 105 PHE A C 1
ATOM 851 O O . PHE A 1 105 ? -1.457 -6.187 21.986 1.00 87.81 105 PHE A O 1
ATOM 858 N N . ASP A 1 106 ? -1.895 -6.250 19.790 1.00 86.81 106 ASP A N 1
ATOM 859 C CA . ASP A 1 106 ? -3.317 -5.899 19.951 1.00 86.81 106 ASP A CA 1
ATOM 860 C C . ASP A 1 106 ? -4.093 -6.989 20.716 1.00 86.81 106 ASP A C 1
ATOM 862 O O . ASP A 1 106 ? -4.981 -6.662 21.509 1.00 86.81 106 ASP A O 1
ATOM 866 N N . HIS A 1 107 ? -3.728 -8.268 20.552 1.00 88.00 107 HIS A N 1
ATOM 867 C CA . HIS A 1 107 ? -4.293 -9.385 21.321 1.00 88.00 107 HIS A CA 1
ATOM 868 C C . HIS A 1 107 ? -3.878 -9.352 22.798 1.00 88.00 107 HIS A C 1
ATOM 870 O O . HIS A 1 107 ? -4.716 -9.599 23.664 1.00 88.00 107 HIS A O 1
ATOM 876 N N . ILE A 1 108 ? -2.639 -8.959 23.110 1.00 87.44 108 ILE A N 1
ATOM 877 C CA . ILE A 1 108 ? -2.191 -8.745 24.499 1.00 87.44 108 ILE A CA 1
ATOM 878 C C . ILE A 1 108 ? -2.980 -7.598 25.153 1.00 87.44 108 ILE A C 1
ATOM 880 O O . ILE A 1 108 ? -3.472 -7.731 26.274 1.00 87.44 108 ILE A O 1
ATOM 884 N N . VAL A 1 109 ? -3.190 -6.488 24.434 1.00 87.31 109 VAL A N 1
ATOM 885 C CA . VAL A 1 109 ? -4.030 -5.374 24.915 1.00 87.31 109 VAL A CA 1
ATOM 886 C C . VAL A 1 109 ? -5.487 -5.813 25.104 1.00 87.31 109 VAL A C 1
ATOM 888 O O . VAL A 1 109 ? -6.159 -5.357 26.031 1.00 87.31 109 VAL A O 1
ATOM 891 N N . LEU A 1 110 ? -6.000 -6.686 24.232 1.00 86.44 110 LEU A N 1
ATOM 892 C CA . LEU A 1 110 ? -7.336 -7.262 24.369 1.00 86.44 110 LEU A CA 1
ATOM 893 C C . LEU A 1 110 ? -7.442 -8.141 25.626 1.00 86.44 110 LEU A C 1
ATOM 895 O O . LEU A 1 110 ? -8.397 -7.974 26.383 1.00 86.44 110 LEU A O 1
ATOM 899 N N . ALA A 1 111 ? -6.455 -9.001 25.887 1.00 86.75 111 ALA A N 1
ATOM 900 C CA . ALA A 1 111 ? -6.401 -9.833 27.091 1.00 86.75 111 ALA A CA 1
ATOM 901 C C . ALA A 1 111 ? -6.406 -8.989 28.377 1.00 86.75 111 ALA A C 1
ATOM 903 O O . ALA A 1 111 ? -7.123 -9.313 29.325 1.00 86.75 111 ALA A O 1
ATOM 904 N N . GLY A 1 112 ? -5.693 -7.855 28.374 1.00 85.62 112 GLY A N 1
ATOM 905 C CA . GLY A 1 112 ? -5.738 -6.878 29.465 1.00 85.62 112 GLY A CA 1
ATOM 906 C C . GLY A 1 112 ? -7.121 -6.251 29.672 1.00 85.62 112 GLY A C 1
ATOM 907 O O . GLY A 1 112 ? -7.557 -6.079 30.805 1.00 85.62 112 GLY A O 1
ATOM 908 N N . ARG A 1 113 ? -7.863 -5.966 28.593 1.00 83.00 113 ARG A N 1
ATOM 909 C CA . ARG A 1 113 ? -9.230 -5.410 28.681 1.00 83.00 113 ARG A CA 1
ATOM 910 C C . ARG A 1 113 ? -10.278 -6.399 29.177 1.00 83.00 113 ARG A C 1
ATOM 912 O O . ARG A 1 113 ? -11.253 -5.971 29.780 1.00 83.00 113 ARG A O 1
ATOM 919 N N . ILE A 1 114 ? -10.107 -7.684 28.881 1.00 83.94 114 ILE A N 1
ATOM 920 C CA . ILE A 1 114 ? -11.005 -8.750 29.352 1.00 83.94 114 ILE A CA 1
ATOM 921 C C . ILE A 1 114 ? -10.697 -9.103 30.820 1.00 83.94 114 ILE A C 1
ATOM 923 O O . ILE A 1 114 ? -11.503 -9.749 31.479 1.00 83.94 114 ILE A O 1
ATOM 927 N N . GLY A 1 115 ? -9.553 -8.652 31.351 1.00 81.81 115 GLY A N 1
ATOM 928 C CA . GLY A 1 115 ? -9.125 -8.923 32.725 1.00 81.81 115 GLY A CA 1
ATOM 929 C C . GLY A 1 115 ? -8.376 -10.247 32.892 1.00 81.81 115 GLY A C 1
ATOM 930 O O . GLY A 1 115 ? -8.138 -10.664 34.019 1.00 81.81 115 GLY A O 1
ATOM 931 N N . ILE A 1 116 ? -7.976 -10.896 31.791 1.00 81.75 116 ILE A N 1
ATOM 932 C CA . ILE A 1 116 ? -7.232 -12.169 31.811 1.00 81.75 116 ILE A CA 1
ATOM 933 C C . ILE A 1 116 ? -5.794 -11.954 32.308 1.00 81.75 116 ILE A C 1
ATOM 935 O O . ILE A 1 116 ? -5.217 -12.831 32.943 1.00 81.75 116 ILE A O 1
ATOM 939 N N . ALA A 1 117 ? -5.208 -10.785 32.037 1.00 79.62 117 ALA A N 1
ATOM 940 C CA . ALA A 1 117 ? -3.840 -10.468 32.429 1.00 79.62 117 ALA A CA 1
ATOM 941 C C . ALA A 1 117 ? -3.727 -9.020 32.931 1.00 79.62 117 ALA A C 1
ATOM 943 O O . ALA A 1 117 ? -4.271 -8.099 32.320 1.00 79.62 117 ALA A O 1
ATOM 944 N N . LYS A 1 118 ? -2.979 -8.796 34.021 1.00 77.19 118 LYS A N 1
ATOM 945 C CA . LYS A 1 118 ? -2.568 -7.445 34.438 1.00 77.19 118 LYS A CA 1
ATOM 946 C C . LYS A 1 118 ? -1.517 -6.939 33.455 1.00 77.19 118 LYS A C 1
ATOM 948 O O . LYS A 1 118 ? -0.345 -7.287 33.545 1.00 77.19 118 LYS A O 1
ATOM 953 N N . VAL A 1 119 ? -1.970 -6.163 32.479 1.00 79.50 119 VAL A N 1
ATOM 954 C CA . VAL A 1 119 ? -1.158 -5.690 31.360 1.00 79.50 119 VAL A CA 1
ATOM 955 C C . VAL A 1 119 ? -1.231 -4.172 31.306 1.00 79.50 119 VAL A C 1
ATOM 957 O O . VAL A 1 119 ? -2.320 -3.602 31.240 1.00 79.50 119 VAL A O 1
ATOM 960 N N . ASP A 1 120 ? -0.067 -3.524 31.260 1.00 84.44 120 ASP A N 1
ATOM 961 C CA . ASP A 1 120 ? 0.054 -2.083 31.030 1.00 84.44 120 ASP A CA 1
ATOM 962 C C . ASP A 1 120 ? -0.387 -1.734 29.602 1.00 84.44 120 ASP A C 1
ATOM 964 O O . ASP A 1 120 ? 0.421 -1.695 28.669 1.00 84.44 120 ASP A O 1
ATOM 968 N N . GLY A 1 121 ? -1.685 -1.488 29.412 1.00 82.19 121 GLY A N 1
ATOM 969 C CA . GLY A 1 121 ? -2.269 -1.242 28.091 1.00 82.19 121 GLY A CA 1
ATOM 970 C C . GLY A 1 121 ? -1.579 -0.118 27.311 1.00 82.19 121 GLY A C 1
ATOM 971 O O . GLY A 1 121 ? -1.481 -0.200 26.090 1.00 82.19 121 GLY A O 1
ATOM 972 N N . GLU A 1 122 ? -1.045 0.893 27.997 1.00 85.62 122 GLU A N 1
ATOM 973 C CA . GLU A 1 122 ? -0.327 2.013 27.383 1.00 85.62 122 GLU A CA 1
ATOM 974 C C . GLU A 1 122 ? 1.005 1.591 26.742 1.00 85.62 122 GLU A C 1
ATOM 976 O O . GLU A 1 122 ? 1.266 1.934 25.587 1.00 85.62 122 GLU A O 1
ATOM 981 N N . LYS A 1 123 ? 1.817 0.783 27.441 1.00 87.81 123 LYS A N 1
ATOM 982 C CA . LYS A 1 123 ? 3.115 0.302 26.933 1.00 87.81 123 LYS A CA 1
ATOM 983 C C . LYS A 1 123 ? 2.932 -0.546 25.676 1.00 87.81 123 LYS A C 1
ATOM 985 O O . LYS A 1 123 ? 3.591 -0.307 24.664 1.00 87.81 123 LYS A O 1
ATOM 990 N N . TRP A 1 124 ? 1.998 -1.496 25.720 1.00 87.06 124 TRP A N 1
ATOM 991 C CA . TRP A 1 124 ? 1.716 -2.393 24.596 1.00 87.06 124 TRP A CA 1
ATOM 992 C C . TRP A 1 124 ? 1.051 -1.674 23.424 1.00 87.06 124 TRP A C 1
ATOM 994 O O . TRP A 1 124 ? 1.354 -1.977 22.272 1.00 87.06 124 TRP A O 1
ATOM 1004 N N . ASN A 1 125 ? 0.201 -0.679 23.693 1.00 87.50 125 ASN A N 1
ATOM 1005 C CA . ASN A 1 125 ? -0.375 0.152 22.642 1.00 87.50 125 ASN A CA 1
ATOM 1006 C C . ASN A 1 125 ? 0.693 1.021 21.957 1.00 87.50 125 ASN A C 1
ATOM 1008 O O . ASN A 1 125 ? 0.678 1.141 20.734 1.00 87.50 125 ASN A O 1
ATOM 1012 N N . ARG A 1 126 ? 1.657 1.571 22.710 1.00 88.38 126 ARG A N 1
ATOM 1013 C CA . ARG A 1 126 ? 2.792 2.317 22.141 1.00 88.38 126 ARG A CA 1
ATOM 1014 C C . ARG A 1 126 ? 3.669 1.429 21.261 1.00 88.38 126 ARG A C 1
ATOM 1016 O O . ARG A 1 126 ? 3.992 1.822 20.144 1.00 88.38 126 ARG A O 1
ATOM 1023 N N . LEU A 1 127 ? 4.007 0.229 21.733 1.00 87.81 127 LEU A N 1
ATOM 1024 C CA . LEU A 1 127 ? 4.800 -0.732 20.963 1.00 87.81 127 LEU A CA 1
ATOM 1025 C C . LEU A 1 127 ? 4.069 -1.160 19.681 1.00 87.81 127 LEU A C 1
ATOM 1027 O O . LEU A 1 127 ? 4.634 -1.120 18.591 1.00 87.81 127 LEU A O 1
ATOM 1031 N N . SER A 1 128 ? 2.780 -1.489 19.797 1.00 88.00 128 SER A N 1
ATOM 1032 C CA . SER A 1 128 ? 1.908 -1.793 18.660 1.00 88.00 128 SER A CA 1
ATOM 1033 C C . SER A 1 128 ? 1.896 -0.640 17.643 1.00 88.00 128 SER A C 1
ATOM 1035 O O . SER A 1 128 ? 2.106 -0.866 16.452 1.00 88.00 128 SER A O 1
ATOM 1037 N N . ALA A 1 129 ? 1.761 0.611 18.095 1.00 87.88 129 ALA A N 1
ATOM 1038 C CA . ALA A 1 129 ? 1.802 1.781 17.218 1.00 87.88 129 ALA A CA 1
ATOM 1039 C C . ALA A 1 129 ? 3.148 1.943 16.482 1.00 87.88 129 ALA A C 1
ATOM 1041 O O . ALA A 1 129 ? 3.148 2.279 15.299 1.00 87.88 129 ALA A O 1
ATOM 1042 N N . GLN A 1 130 ? 4.283 1.660 17.133 1.00 90.12 130 GLN A N 1
ATOM 1043 C CA . GLN A 1 130 ? 5.605 1.710 16.491 1.00 90.12 130 GLN A CA 1
ATOM 1044 C C . GLN A 1 130 ? 5.720 0.691 15.350 1.00 90.12 130 GLN A C 1
ATOM 1046 O O . GLN A 1 130 ? 6.074 1.056 14.229 1.00 90.12 130 GLN A O 1
ATOM 1051 N N . PHE A 1 131 ? 5.352 -0.568 15.599 1.00 88.56 131 PHE A N 1
ATOM 1052 C CA . PHE A 1 131 ? 5.350 -1.608 14.565 1.00 88.56 131 PHE A CA 1
ATOM 1053 C C . PHE A 1 131 ? 4.371 -1.289 13.427 1.00 88.56 131 PHE A C 1
ATOM 1055 O O . PHE A 1 131 ? 4.677 -1.502 12.249 1.00 88.56 131 PHE A O 1
ATOM 1062 N N . TRP A 1 132 ? 3.223 -0.687 13.744 1.00 88.06 132 TRP A N 1
ATOM 1063 C CA . TRP A 1 132 ? 2.282 -0.219 12.731 1.00 88.06 132 TRP A CA 1
ATOM 1064 C C . TRP A 1 132 ? 2.883 0.862 11.819 1.00 88.06 132 TRP A C 1
ATOM 1066 O O . TRP A 1 132 ? 2.755 0.764 10.600 1.00 88.06 132 TRP A O 1
ATOM 1076 N N . ILE A 1 133 ? 3.607 1.841 12.370 1.00 92.12 133 ILE A N 1
ATOM 1077 C CA . ILE A 1 133 ? 4.288 2.873 11.570 1.00 92.12 133 ILE A CA 1
ATOM 1078 C C . ILE A 1 133 ? 5.357 2.252 10.665 1.00 92.12 133 ILE A C 1
ATOM 1080 O O . ILE A 1 133 ? 5.407 2.565 9.478 1.00 92.12 133 ILE A O 1
ATOM 1084 N N . VAL A 1 134 ? 6.166 1.320 11.177 1.00 90.75 134 VAL A N 1
ATOM 1085 C CA . VAL A 1 134 ? 7.168 0.616 10.355 1.00 90.75 134 VAL A CA 1
ATOM 1086 C C . VAL A 1 134 ? 6.499 -0.138 9.197 1.00 90.75 134 VAL A C 1
ATOM 1088 O O . VAL A 1 134 ? 7.018 -0.151 8.084 1.00 90.75 134 VAL A O 1
ATOM 1091 N N . THR A 1 135 ? 5.314 -0.720 9.417 1.00 88.75 135 THR A N 1
ATOM 1092 C CA . THR A 1 135 ? 4.541 -1.382 8.353 1.00 88.75 135 THR A CA 1
ATOM 1093 C C . THR A 1 135 ? 4.146 -0.389 7.264 1.00 88.75 135 THR A C 1
ATOM 1095 O O . THR A 1 135 ? 4.243 -0.720 6.083 1.00 88.75 135 THR A O 1
ATOM 1098 N N . LEU A 1 136 ? 3.703 0.812 7.647 1.00 90.12 136 LEU A N 1
ATOM 1099 C CA . LEU A 1 136 ? 3.330 1.859 6.697 1.00 90.12 136 LEU A CA 1
ATOM 1100 C C . LEU A 1 136 ? 4.529 2.321 5.872 1.00 90.12 136 LEU A C 1
ATOM 1102 O O . LEU A 1 136 ? 4.409 2.423 4.657 1.00 90.12 136 LEU A O 1
ATOM 1106 N N . ILE A 1 137 ? 5.682 2.537 6.511 1.00 93.00 137 ILE A N 1
ATOM 1107 C CA . ILE A 1 137 ? 6.913 2.938 5.818 1.00 93.00 137 ILE A CA 1
ATOM 1108 C C . ILE A 1 137 ? 7.303 1.872 4.790 1.00 93.00 137 ILE A C 1
ATOM 1110 O O . ILE A 1 137 ? 7.468 2.192 3.619 1.00 93.00 137 ILE A O 1
ATOM 1114 N N . LEU A 1 138 ? 7.358 0.599 5.194 1.00 89.31 138 LEU A N 1
ATOM 1115 C CA . LEU A 1 138 ? 7.667 -0.505 4.279 1.00 89.31 138 LEU A CA 1
ATOM 1116 C C . LEU A 1 138 ? 6.636 -0.645 3.153 1.00 89.31 138 LEU A C 1
ATOM 1118 O O . LEU A 1 138 ? 7.003 -0.984 2.031 1.00 89.31 138 LEU A O 1
ATOM 1122 N N . GLY A 1 139 ? 5.357 -0.382 3.441 1.00 90.12 139 GLY A N 1
ATOM 1123 C CA . GLY A 1 139 ? 4.295 -0.346 2.437 1.00 90.12 139 GLY A CA 1
ATOM 1124 C C . GLY A 1 139 ? 4.540 0.734 1.386 1.00 90.12 139 GLY A C 1
ATOM 1125 O O . GLY A 1 139 ? 4.550 0.429 0.200 1.00 90.12 139 GLY A O 1
ATOM 1126 N N . ILE A 1 140 ? 4.836 1.962 1.817 1.00 93.00 140 ILE A N 1
ATOM 1127 C CA . ILE A 1 140 ? 5.141 3.084 0.918 1.00 93.00 140 ILE A CA 1
ATOM 1128 C C . ILE A 1 140 ? 6.410 2.803 0.108 1.00 93.00 140 ILE A C 1
ATOM 1130 O O . ILE A 1 140 ? 6.420 3.009 -1.102 1.00 93.00 140 ILE A O 1
ATOM 1134 N N . THR A 1 141 ? 7.472 2.298 0.741 1.00 91.00 141 THR A N 1
ATOM 1135 C CA . THR A 1 141 ? 8.714 1.933 0.043 1.00 91.00 141 THR A CA 1
ATOM 1136 C C . THR A 1 141 ? 8.458 0.888 -1.040 1.00 91.00 141 THR A C 1
ATOM 1138 O O . THR A 1 141 ? 8.957 1.033 -2.154 1.00 91.00 141 THR A O 1
ATOM 1141 N N . ARG A 1 142 ? 7.651 -0.138 -0.742 1.00 89.19 142 ARG A N 1
ATOM 1142 C CA . ARG A 1 142 ? 7.237 -1.139 -1.729 1.00 89.19 142 ARG A CA 1
ATOM 1143 C C . ARG A 1 142 ? 6.449 -0.505 -2.870 1.00 89.19 142 ARG A C 1
ATOM 1145 O O . ARG A 1 142 ? 6.752 -0.786 -4.020 1.00 89.19 142 ARG A O 1
ATOM 1152 N N . ASP A 1 143 ? 5.466 0.335 -2.562 1.00 90.75 143 ASP A N 1
ATOM 1153 C CA . ASP A 1 143 ? 4.612 0.956 -3.579 1.00 90.75 143 ASP A CA 1
ATOM 1154 C C . ASP A 1 143 ? 5.444 1.844 -4.517 1.00 90.75 143 ASP A C 1
ATOM 1156 O O . ASP A 1 143 ? 5.296 1.767 -5.733 1.00 90.75 143 ASP A O 1
ATOM 1160 N N . ILE A 1 144 ? 6.397 2.612 -3.978 1.00 92.06 144 ILE A N 1
ATOM 1161 C CA . ILE A 1 144 ? 7.352 3.402 -4.771 1.00 92.06 144 ILE A CA 1
ATOM 1162 C C . ILE A 1 144 ? 8.230 2.494 -5.639 1.00 92.06 144 ILE A C 1
ATOM 1164 O O . ILE A 1 144 ? 8.425 2.786 -6.819 1.00 92.06 144 ILE A O 1
ATOM 1168 N N . TYR A 1 145 ? 8.751 1.401 -5.077 1.00 90.25 145 TYR A N 1
ATOM 1169 C CA . TYR A 1 145 ? 9.567 0.440 -5.819 1.00 90.25 145 TYR A CA 1
ATOM 1170 C C . TYR A 1 145 ? 8.782 -0.201 -6.970 1.00 90.25 145 TYR A C 1
ATOM 1172 O O . TYR A 1 145 ? 9.259 -0.221 -8.105 1.00 90.25 145 TYR A O 1
ATOM 1180 N N . GLU A 1 146 ? 7.562 -0.673 -6.705 1.00 88.75 146 GLU A N 1
ATOM 1181 C CA . GLU A 1 146 ? 6.678 -1.252 -7.716 1.00 88.75 146 GLU A CA 1
ATOM 1182 C C . GLU A 1 146 ? 6.381 -0.227 -8.817 1.00 88.75 146 GLU A C 1
ATOM 1184 O O . GLU A 1 146 ? 6.596 -0.532 -9.991 1.00 88.75 146 GLU A O 1
ATOM 1189 N N . ILE A 1 147 ? 6.014 1.009 -8.463 1.00 91.62 147 ILE A N 1
ATOM 1190 C CA . ILE A 1 147 ? 5.755 2.093 -9.426 1.00 91.62 147 ILE A CA 1
ATOM 1191 C C . ILE A 1 147 ? 6.995 2.389 -10.277 1.00 91.62 147 ILE A C 1
ATOM 1193 O O . ILE A 1 147 ? 6.894 2.472 -11.502 1.00 91.62 147 ILE A O 1
ATOM 1197 N N . TYR A 1 148 ? 8.172 2.511 -9.659 1.00 91.56 148 TYR A N 1
ATOM 1198 C CA . TYR A 1 148 ? 9.421 2.752 -10.380 1.00 91.56 148 TYR A CA 1
ATOM 1199 C C . TYR A 1 148 ? 9.749 1.598 -11.334 1.00 91.56 148 TYR A C 1
ATOM 1201 O O . TYR A 1 148 ? 10.089 1.819 -12.498 1.00 91.56 148 TYR A O 1
ATOM 1209 N N . SER A 1 149 ? 9.605 0.357 -10.865 1.00 89.19 149 SER A N 1
ATOM 1210 C CA . SER A 1 149 ? 9.873 -0.837 -11.666 1.00 89.19 149 SER A CA 1
ATOM 1211 C C . SER A 1 149 ? 8.925 -0.940 -12.866 1.00 89.19 149 SER A C 1
ATOM 1213 O O . SER A 1 149 ? 9.372 -1.253 -13.971 1.00 89.19 149 SER A O 1
ATOM 1215 N N . MET A 1 150 ? 7.640 -0.619 -12.682 1.00 91.69 150 MET A N 1
ATOM 1216 C CA . MET A 1 150 ? 6.639 -0.592 -13.748 1.00 91.69 150 MET A CA 1
ATOM 1217 C C . MET A 1 150 ? 6.963 0.505 -14.764 1.00 91.69 150 MET A C 1
ATOM 1219 O O . MET A 1 150 ? 7.041 0.225 -15.959 1.00 91.69 150 MET A O 1
ATOM 1223 N N . LEU A 1 151 ? 7.275 1.717 -14.300 1.00 93.75 151 LEU A N 1
ATOM 1224 C CA . LEU A 1 151 ? 7.630 2.839 -15.170 1.00 93.75 151 LEU A CA 1
ATOM 1225 C C . LEU A 1 151 ? 8.892 2.558 -15.997 1.00 93.75 151 LEU A C 1
ATOM 1227 O O . LEU A 1 151 ? 8.932 2.831 -17.197 1.00 93.75 151 LEU A O 1
ATOM 1231 N N . ALA A 1 152 ? 9.922 1.978 -15.380 1.00 92.19 152 ALA A N 1
ATOM 1232 C CA . ALA A 1 152 ? 11.157 1.634 -16.072 1.00 92.19 152 ALA A CA 1
ATOM 1233 C C . ALA A 1 152 ? 10.930 0.556 -17.147 1.00 92.19 152 ALA A C 1
ATOM 1235 O O . ALA A 1 152 ? 11.563 0.590 -18.205 1.00 92.19 152 ALA A O 1
ATOM 1236 N N . ARG A 1 153 ? 10.018 -0.397 -16.904 1.00 92.50 153 ARG A N 1
ATOM 1237 C CA . ARG A 1 153 ? 9.612 -1.402 -17.901 1.00 92.50 153 ARG A CA 1
ATOM 1238 C C . ARG A 1 153 ? 8.865 -0.755 -19.063 1.00 92.50 153 ARG A C 1
ATOM 1240 O O . ARG A 1 153 ? 9.208 -1.038 -20.209 1.00 92.50 153 ARG A O 1
ATOM 1247 N N . ASP A 1 154 ? 7.935 0.152 -18.779 1.00 94.06 154 ASP A N 1
ATOM 1248 C CA . ASP A 1 154 ? 7.178 0.877 -19.803 1.00 94.06 154 ASP A CA 1
ATOM 1249 C C . ASP A 1 154 ? 8.079 1.761 -20.669 1.00 94.06 154 ASP A C 1
ATOM 1251 O O . ASP A 1 154 ? 7.951 1.765 -21.894 1.00 94.06 154 ASP A O 1
ATOM 1255 N N . PHE A 1 155 ? 9.031 2.472 -20.061 1.00 94.12 155 PHE A N 1
ATOM 1256 C CA . PHE A 1 155 ? 9.997 3.290 -20.794 1.00 94.12 155 PHE A CA 1
ATOM 1257 C C . PHE A 1 155 ? 10.863 2.439 -21.729 1.00 94.12 155 PHE A C 1
ATOM 1259 O O . PHE A 1 155 ? 10.995 2.756 -22.911 1.00 94.12 155 PHE A O 1
ATOM 1266 N N . ARG A 1 156 ? 11.389 1.306 -21.240 1.00 94.00 156 ARG A N 1
ATOM 1267 C CA . ARG A 1 156 ? 12.149 0.362 -22.076 1.00 94.00 156 ARG A CA 1
ATOM 1268 C C . ARG A 1 156 ? 11.307 -0.197 -23.221 1.00 94.00 156 ARG A C 1
ATOM 1270 O O . ARG A 1 156 ? 11.795 -0.258 -24.345 1.00 94.00 156 ARG A O 1
ATOM 1277 N N . ALA A 1 157 ? 10.051 -0.562 -22.965 1.00 94.56 157 ALA A N 1
ATOM 1278 C CA . ALA A 1 157 ? 9.148 -1.076 -23.993 1.00 94.56 157 ALA A CA 1
ATOM 1279 C C . ALA A 1 157 ? 8.840 -0.025 -25.075 1.00 94.56 157 ALA A C 1
ATOM 1281 O O . ALA A 1 157 ? 8.870 -0.337 -26.267 1.00 94.56 157 ALA A O 1
ATOM 1282 N N . ARG A 1 158 ? 8.599 1.233 -24.681 1.00 93.88 158 ARG A N 1
ATOM 1283 C CA . ARG A 1 158 ? 8.397 2.348 -25.620 1.00 93.88 158 ARG A CA 1
ATOM 1284 C C . ARG A 1 158 ? 9.649 2.613 -26.450 1.00 93.88 158 ARG A C 1
ATOM 1286 O O . ARG A 1 158 ? 9.542 2.688 -27.668 1.00 93.88 158 ARG A O 1
ATOM 1293 N N . ASN A 1 159 ? 10.823 2.674 -25.824 1.00 94.12 159 ASN A N 1
ATOM 1294 C CA . ASN A 1 159 ? 12.081 2.896 -26.539 1.00 94.12 159 ASN A CA 1
ATOM 1295 C C . ASN A 1 159 ? 12.406 1.754 -27.506 1.00 94.12 159 ASN A C 1
ATOM 1297 O O . ASN A 1 159 ? 12.817 2.017 -28.631 1.00 94.12 159 ASN A O 1
ATOM 1301 N N . ALA A 1 160 ? 12.162 0.500 -27.115 1.00 94.06 160 ALA A N 1
ATOM 1302 C CA . ALA A 1 160 ? 12.311 -0.642 -28.013 1.00 94.06 160 ALA A CA 1
ATOM 1303 C C . ALA A 1 160 ? 11.365 -0.534 -29.220 1.00 94.06 160 ALA A C 1
ATOM 1305 O O . ALA A 1 160 ? 11.781 -0.771 -30.351 1.00 94.06 160 ALA A O 1
ATOM 1306 N N . LYS A 1 161 ? 10.112 -0.109 -29.007 1.00 95.38 161 LYS A N 1
ATOM 1307 C CA . LYS A 1 161 ? 9.151 0.120 -30.094 1.00 95.38 161 LYS A CA 1
ATOM 1308 C C . LYS A 1 161 ? 9.584 1.257 -31.025 1.00 95.38 161 LYS A C 1
ATOM 1310 O O . LYS A 1 161 ? 9.467 1.108 -32.236 1.00 95.38 161 LYS A O 1
ATOM 1315 N N . LEU A 1 162 ? 10.100 2.361 -30.481 1.00 93.81 162 LEU A N 1
ATOM 1316 C CA . LEU A 1 162 ? 10.629 3.479 -31.271 1.00 93.81 162 LEU A CA 1
ATOM 1317 C C . LEU A 1 162 ? 11.860 3.064 -32.086 1.00 93.81 162 LEU A C 1
ATOM 1319 O O . LEU A 1 162 ? 11.934 3.379 -33.267 1.00 93.81 162 LEU A O 1
ATOM 1323 N N . ALA A 1 163 ? 12.777 2.293 -31.499 1.00 93.75 163 ALA A N 1
ATOM 1324 C CA . ALA A 1 163 ? 13.934 1.759 -32.214 1.00 93.75 163 ALA A CA 1
ATOM 1325 C C . ALA A 1 163 ? 13.516 0.845 -33.379 1.00 93.75 163 ALA A C 1
ATOM 1327 O O . ALA A 1 163 ? 14.028 0.985 -34.486 1.00 93.75 163 ALA A O 1
ATOM 1328 N N . GLN A 1 164 ? 12.538 -0.041 -33.160 1.00 94.12 164 GLN A N 1
ATOM 1329 C CA . GLN A 1 164 ? 11.989 -0.893 -34.222 1.00 94.12 164 GLN A CA 1
ATOM 1330 C C . GLN A 1 164 ? 11.315 -0.070 -35.329 1.00 94.12 164 GLN A C 1
ATOM 1332 O O . GLN A 1 164 ? 11.523 -0.347 -36.507 1.00 94.12 164 GLN A O 1
ATOM 1337 N N . LEU A 1 165 ? 10.547 0.964 -34.970 1.00 94.25 165 LEU A N 1
ATOM 1338 C CA . LEU A 1 165 ? 9.931 1.867 -35.945 1.00 94.25 165 LEU A CA 1
ATOM 1339 C C . LEU A 1 165 ? 10.979 2.609 -36.777 1.00 94.25 165 LEU A C 1
ATOM 1341 O O . LEU A 1 165 ? 10.836 2.657 -37.994 1.00 94.25 165 LEU A O 1
ATOM 1345 N N . ASN A 1 166 ? 12.042 3.122 -36.154 1.00 92.88 166 ASN A N 1
ATOM 1346 C CA . ASN A 1 166 ? 13.119 3.811 -36.867 1.00 92.88 166 ASN A CA 1
ATOM 1347 C C . ASN A 1 166 ? 13.784 2.897 -37.904 1.00 92.88 166 ASN A C 1
ATOM 1349 O O . ASN A 1 166 ? 13.923 3.300 -39.052 1.00 92.88 166 ASN A O 1
ATOM 1353 N N . ILE A 1 167 ? 14.092 1.645 -37.542 1.00 94.25 167 ILE A N 1
ATOM 1354 C CA . ILE A 1 167 ? 14.668 0.658 -38.473 1.00 94.25 167 ILE A CA 1
ATOM 1355 C C . ILE A 1 167 ? 13.718 0.381 -39.647 1.00 94.25 167 ILE A C 1
ATOM 1357 O O . ILE A 1 167 ? 14.153 0.270 -40.792 1.00 94.25 167 ILE A O 1
ATOM 1361 N N . VAL A 1 168 ? 12.415 0.245 -39.384 1.00 93.75 168 VAL A N 1
ATOM 1362 C CA . VAL A 1 168 ? 11.416 0.014 -40.441 1.00 93.75 168 VAL A CA 1
ATOM 1363 C C . VAL A 1 168 ? 11.302 1.228 -41.365 1.00 93.75 168 VAL A C 1
ATOM 1365 O O . VAL A 1 168 ? 11.231 1.052 -42.581 1.00 93.75 168 VAL A O 1
ATOM 1368 N N . MET A 1 169 ? 11.308 2.444 -40.812 1.00 93.31 169 MET A N 1
ATOM 1369 C CA . MET A 1 169 ? 11.266 3.679 -41.600 1.00 93.31 169 MET A CA 1
ATOM 1370 C C . MET A 1 169 ? 12.519 3.847 -42.458 1.00 93.31 169 MET A C 1
ATOM 1372 O O . MET A 1 169 ? 12.392 4.169 -43.633 1.00 93.31 169 MET A O 1
ATOM 1376 N N . GLU A 1 170 ? 13.703 3.568 -41.912 1.00 92.12 170 GLU A N 1
ATOM 1377 C CA . GLU A 1 170 ? 14.968 3.630 -42.649 1.00 92.12 170 GLU A CA 1
ATOM 1378 C C . GLU A 1 170 ? 14.982 2.630 -43.809 1.00 92.12 170 GLU A C 1
ATOM 1380 O O . GLU A 1 170 ? 15.188 3.023 -44.953 1.00 92.12 170 GLU A O 1
ATOM 1385 N N . LYS A 1 171 ? 14.629 1.361 -43.557 1.00 92.06 171 LYS A N 1
ATOM 1386 C CA . LYS A 1 171 ? 14.517 0.343 -44.616 1.00 92.06 171 LYS A CA 1
ATOM 1387 C C . LYS A 1 171 ? 13.534 0.742 -45.712 1.00 92.06 171 LYS A C 1
ATOM 1389 O O . LYS A 1 171 ? 13.792 0.487 -46.887 1.00 92.06 171 LYS A O 1
ATOM 1394 N N . LYS A 1 172 ? 12.403 1.343 -45.336 1.00 90.69 172 LYS A N 1
ATOM 1395 C CA . LYS A 1 172 ? 11.403 1.823 -46.291 1.00 90.69 172 LYS A CA 1
ATOM 1396 C C . LYS A 1 172 ? 11.947 2.985 -47.125 1.00 90.69 172 LYS A C 1
ATOM 1398 O O . LYS A 1 172 ? 11.818 2.939 -48.341 1.00 90.69 172 LYS A O 1
ATOM 1403 N N . ALA A 1 173 ? 12.601 3.959 -46.494 1.00 88.69 173 ALA A N 1
ATOM 1404 C CA . ALA A 1 173 ? 13.221 5.085 -47.186 1.00 88.69 173 ALA A CA 1
ATOM 1405 C C . ALA A 1 173 ? 14.322 4.623 -48.155 1.00 88.69 173 ALA A C 1
ATOM 1407 O O . ALA A 1 173 ? 14.374 5.093 -49.287 1.00 88.69 173 ALA A O 1
ATOM 1408 N N . THR A 1 174 ? 15.157 3.653 -47.762 1.00 82.31 174 THR A N 1
ATOM 1409 C CA . THR A 1 174 ? 16.157 3.054 -48.660 1.00 82.31 174 THR A CA 1
ATOM 1410 C C . THR A 1 174 ? 15.500 2.325 -49.830 1.00 82.31 174 THR A C 1
ATOM 1412 O O . THR A 1 174 ? 15.961 2.464 -50.956 1.00 82.31 174 THR A O 1
ATOM 1415 N N . ALA A 1 175 ? 14.418 1.574 -49.601 1.00 82.44 175 ALA A N 1
ATOM 1416 C CA . ALA A 1 175 ? 13.708 0.873 -50.672 1.00 82.44 175 ALA A CA 1
ATOM 1417 C C . ALA A 1 175 ? 13.052 1.842 -51.672 1.00 82.44 175 ALA A C 1
ATOM 1419 O O . ALA A 1 175 ? 13.150 1.629 -52.880 1.00 82.44 175 ALA A O 1
ATOM 1420 N N . GLU A 1 176 ? 12.427 2.915 -51.178 1.00 84.88 176 GLU A N 1
ATOM 1421 C CA . GLU A 1 176 ? 11.862 3.984 -52.010 1.00 84.88 176 GLU A CA 1
ATOM 1422 C C . GLU A 1 176 ? 12.969 4.680 -52.817 1.00 84.88 176 GLU A C 1
ATOM 1424 O O . GLU A 1 176 ? 12.877 4.745 -54.042 1.00 84.88 176 GLU A O 1
ATOM 1429 N N . PHE A 1 177 ? 14.078 5.061 -52.174 1.00 78.12 177 PHE A N 1
ATOM 1430 C CA . PHE A 1 177 ? 15.237 5.653 -52.850 1.00 78.12 177 PHE A CA 1
ATOM 1431 C C . PHE A 1 177 ? 15.835 4.730 -53.922 1.00 78.12 177 PHE A C 1
ATOM 1433 O O . PHE A 1 177 ? 16.071 5.158 -55.048 1.00 78.12 177 PHE A O 1
ATOM 1440 N N . MET A 1 178 ? 16.032 3.442 -53.620 1.00 70.19 178 MET A N 1
ATOM 1441 C CA . MET A 1 178 ? 16.544 2.463 -54.587 1.00 70.19 178 MET A CA 1
ATOM 1442 C C . MET A 1 178 ? 15.614 2.283 -55.792 1.00 70.19 178 MET A C 1
ATOM 1444 O O . MET A 1 178 ? 16.095 1.987 -56.883 1.00 70.19 178 MET A O 1
ATOM 1448 N N . SER A 1 179 ? 14.303 2.463 -55.612 1.00 72.56 179 SER A N 1
ATOM 1449 C CA . SER A 1 179 ? 13.330 2.385 -56.705 1.00 72.56 179 SER A CA 1
ATOM 1450 C C . SER A 1 179 ? 13.308 3.633 -57.599 1.00 72.56 179 SER A C 1
ATOM 1452 O O . SER A 1 179 ? 12.947 3.531 -58.770 1.00 72.56 179 SER A O 1
ATOM 1454 N N . GLU A 1 180 ? 13.728 4.792 -57.081 1.00 69.00 180 GLU A N 1
ATOM 1455 C CA . GLU A 1 180 ? 13.802 6.055 -57.831 1.00 69.00 180 GLU A CA 1
ATOM 1456 C C . GLU A 1 180 ? 15.071 6.183 -58.690 1.00 69.00 180 GLU A C 1
ATOM 1458 O O . GLU A 1 180 ? 15.097 6.972 -59.640 1.00 69.00 180 GLU A O 1
ATOM 1463 N N . ILE A 1 181 ? 16.119 5.396 -58.416 1.00 62.62 181 ILE A N 1
ATOM 1464 C CA . ILE A 1 181 ? 17.327 5.382 -59.248 1.00 62.62 181 ILE A CA 1
ATOM 1465 C C . ILE A 1 181 ? 17.016 4.685 -60.583 1.00 62.62 181 ILE A C 1
ATOM 1467 O O . ILE A 1 181 ? 16.956 3.459 -60.675 1.00 62.62 181 ILE A O 1
ATOM 1471 N N . GLN A 1 182 ? 16.866 5.474 -61.650 1.00 58.31 182 GLN A N 1
ATOM 1472 C CA . GLN A 1 182 ? 16.843 4.970 -63.028 1.00 58.31 182 GLN A CA 1
ATOM 1473 C C . GLN A 1 182 ? 18.165 4.231 -63.324 1.00 58.31 182 GLN A C 1
ATOM 1475 O O . GLN A 1 182 ? 19.233 4.758 -62.989 1.00 58.31 182 GLN A O 1
ATOM 1480 N N . PRO A 1 183 ? 18.155 3.046 -63.969 1.00 58.25 183 PRO A N 1
ATOM 1481 C CA . PRO A 1 183 ? 19.391 2.385 -64.371 1.00 58.25 183 PRO A CA 1
ATOM 1482 C C . PRO A 1 183 ? 20.194 3.334 -65.266 1.00 58.25 183 PRO A C 1
ATOM 1484 O O . PRO A 1 183 ? 19.667 3.864 -66.244 1.00 58.25 183 PRO A O 1
ATOM 1487 N N . ALA A 1 184 ? 21.461 3.575 -64.917 1.00 53.97 184 ALA A N 1
ATOM 1488 C CA . ALA A 1 184 ? 22.350 4.454 -65.670 1.00 53.97 184 ALA A CA 1
ATOM 1489 C C . ALA A 1 184 ? 22.541 3.915 -67.101 1.00 53.97 184 ALA A C 1
ATOM 1491 O O . ALA A 1 184 ? 23.402 3.070 -67.348 1.00 53.97 184 ALA A O 1
ATOM 1492 N N . ALA A 1 185 ? 21.705 4.390 -68.027 1.00 54.38 185 ALA A N 1
ATOM 1493 C CA . ALA A 1 185 ? 21.691 4.010 -69.438 1.00 54.38 185 ALA A CA 1
ATOM 1494 C C . ALA A 1 185 ? 22.660 4.842 -70.299 1.00 54.38 185 ALA A C 1
ATOM 1496 O O . ALA A 1 185 ? 22.720 4.654 -71.510 1.00 54.38 185 ALA A O 1
ATOM 1497 N N . ILE A 1 186 ? 23.418 5.761 -69.694 1.00 58.47 186 ILE A N 1
ATOM 1498 C CA . ILE A 1 186 ? 24.388 6.605 -70.393 1.00 58.47 186 ILE A CA 1
ATOM 1499 C C . ILE A 1 186 ? 25.775 6.242 -69.879 1.00 58.47 186 ILE A C 1
ATOM 1501 O O . ILE A 1 186 ? 26.109 6.504 -68.722 1.00 58.47 186 ILE A O 1
ATOM 1505 N N . ASP A 1 187 ? 26.569 5.628 -70.751 1.00 50.62 187 ASP A N 1
ATOM 1506 C CA . ASP A 1 187 ? 28.004 5.482 -70.548 1.00 50.62 187 ASP A CA 1
ATOM 1507 C C . ASP A 1 187 ? 28.618 6.880 -70.691 1.00 50.62 187 ASP A C 1
ATOM 1509 O O . ASP A 1 187 ? 28.778 7.413 -71.791 1.00 50.62 187 ASP A O 1
ATOM 1513 N N . LEU A 1 188 ? 28.822 7.561 -69.561 1.00 56.03 188 LEU A N 1
ATOM 1514 C CA . LEU A 1 188 ? 29.522 8.838 -69.556 1.00 56.03 188 LEU A CA 1
ATOM 1515 C C . LEU A 1 188 ? 30.958 8.558 -70.016 1.00 56.03 188 LEU A C 1
ATOM 1517 O O . LEU A 1 188 ? 31.683 7.849 -69.321 1.00 56.03 188 LEU A O 1
ATOM 1521 N N . ASN A 1 189 ? 31.363 9.129 -71.156 1.00 50.34 189 ASN A N 1
ATOM 1522 C CA . ASN A 1 189 ? 32.724 9.049 -71.700 1.00 50.34 189 ASN A CA 1
ATOM 1523 C C . ASN A 1 189 ? 33.717 9.809 -70.801 1.00 50.34 189 ASN A C 1
ATOM 1525 O O . ASN A 1 189 ? 34.175 10.907 -71.117 1.00 50.34 189 ASN A O 1
ATOM 1529 N N . ILE A 1 190 ? 33.979 9.249 -69.627 1.00 52.78 190 ILE A N 1
ATOM 1530 C CA . ILE A 1 190 ? 34.977 9.698 -68.667 1.00 52.78 190 ILE A CA 1
ATOM 1531 C C . ILE A 1 190 ? 36.210 8.848 -68.943 1.00 52.78 190 ILE A C 1
ATOM 1533 O O . ILE A 1 190 ? 36.121 7.628 -68.864 1.00 52.78 190 ILE A O 1
ATOM 1537 N N . CYS A 1 191 ? 37.344 9.470 -69.270 1.00 50.88 191 CYS A N 1
ATOM 1538 C CA . CYS A 1 191 ? 38.609 8.753 -69.421 1.00 50.88 191 CYS A CA 1
ATOM 1539 C C . CYS A 1 191 ? 38.915 7.965 -68.138 1.00 50.88 191 CYS A C 1
ATOM 1541 O O . CYS A 1 191 ? 39.089 8.546 -67.068 1.00 50.88 191 CYS A O 1
ATOM 1543 N N . ILE A 1 192 ? 38.952 6.639 -68.271 1.00 57.06 192 ILE A N 1
ATOM 1544 C CA . ILE A 1 192 ? 39.257 5.654 -67.217 1.00 57.06 192 ILE A CA 1
ATOM 1545 C C . ILE A 1 192 ? 40.781 5.389 -67.184 1.00 57.06 192 ILE A C 1
ATOM 1547 O O . ILE A 1 192 ? 41.265 4.471 -66.530 1.00 57.06 192 ILE A O 1
ATOM 1551 N N . ASP A 1 193 ? 41.565 6.194 -67.900 1.00 63.59 193 ASP A N 1
ATOM 1552 C CA . ASP A 1 193 ? 43.010 6.032 -67.970 1.00 63.59 193 ASP A CA 1
ATOM 1553 C C . ASP A 1 193 ? 43.694 6.650 -66.739 1.00 63.59 193 ASP A C 1
ATOM 1555 O O . ASP A 1 193 ? 43.292 7.723 -66.270 1.00 63.59 193 ASP A O 1
ATOM 1559 N N . PRO A 1 194 ? 44.735 5.995 -66.194 1.00 61.66 194 PRO A N 1
ATOM 1560 C CA . PRO A 1 194 ? 45.500 6.535 -65.082 1.00 61.66 194 PRO A CA 1
ATOM 1561 C C . PRO A 1 194 ? 46.113 7.888 -65.463 1.00 61.66 194 PRO A C 1
ATOM 1563 O O . PRO A 1 194 ? 46.690 8.067 -66.537 1.00 61.66 194 PRO A O 1
ATOM 1566 N N . ARG A 1 195 ? 45.974 8.856 -64.555 1.00 65.00 195 ARG A N 1
ATOM 1567 C CA . ARG A 1 195 ? 46.383 10.248 -64.758 1.00 65.00 195 ARG A CA 1
ATOM 1568 C C . ARG A 1 195 ? 47.888 10.349 -65.037 1.00 65.00 195 ARG A C 1
ATOM 1570 O O . ARG A 1 195 ? 48.698 9.819 -64.279 1.00 65.00 195 ARG A O 1
ATOM 1577 N N . SER A 1 196 ? 48.261 11.049 -66.109 1.00 70.50 196 SER A N 1
ATOM 1578 C CA . SER A 1 196 ? 49.663 11.205 -66.518 1.00 70.50 196 SER A CA 1
ATOM 1579 C C . SER A 1 196 ? 50.416 12.220 -65.643 1.00 70.50 196 SER A C 1
ATOM 1581 O O . SER A 1 196 ? 49.823 13.104 -65.020 1.00 70.50 196 SER A O 1
ATOM 1583 N N . LEU A 1 197 ? 51.750 12.123 -65.615 1.00 69.88 197 LEU A N 1
ATOM 1584 C CA . LEU A 1 197 ? 52.623 12.983 -64.800 1.00 69.88 197 LEU A CA 1
ATOM 1585 C C . LEU A 1 197 ? 52.424 14.488 -65.085 1.00 69.88 197 LEU A C 1
ATOM 1587 O O . LEU A 1 197 ? 52.494 15.318 -64.174 1.00 69.88 197 LEU A O 1
ATOM 1591 N N . GLU A 1 198 ? 52.139 14.855 -66.335 1.00 69.25 198 GLU A N 1
ATOM 1592 C CA . GLU A 1 198 ? 51.899 16.246 -66.739 1.00 69.25 198 GLU A CA 1
ATOM 1593 C C . GLU A 1 198 ? 50.584 16.794 -66.166 1.00 69.25 198 GLU A C 1
ATOM 1595 O O . GLU A 1 198 ? 50.535 17.925 -65.669 1.00 69.25 198 GLU A O 1
ATOM 1600 N N . GLU A 1 199 ? 49.541 15.961 -66.140 1.00 65.44 199 GLU A N 1
ATOM 1601 C CA . GLU A 1 199 ? 48.238 16.301 -65.569 1.00 65.44 199 GLU A CA 1
ATOM 1602 C C . GLU A 1 199 ? 48.274 16.427 -64.038 1.00 65.44 199 GLU A C 1
ATOM 1604 O O . GLU A 1 199 ? 47.506 17.208 -63.476 1.00 65.44 199 GLU A O 1
ATOM 1609 N N . VAL A 1 200 ? 49.170 15.703 -63.352 1.00 66.12 200 VAL A N 1
ATOM 1610 C CA . VAL A 1 200 ? 49.409 15.853 -61.900 1.00 66.12 200 VAL A CA 1
ATOM 1611 C C . VAL A 1 200 ? 50.222 17.117 -61.596 1.00 66.12 200 VAL A C 1
ATOM 1613 O O . VAL A 1 200 ? 50.003 17.785 -60.584 1.00 66.12 200 VAL A O 1
ATOM 1616 N N . THR A 1 201 ? 51.132 17.496 -62.493 1.00 67.94 201 THR A N 1
ATOM 1617 C CA . THR A 1 201 ? 52.058 18.620 -62.290 1.00 67.94 201 THR A CA 1
ATOM 1618 C C . THR A 1 201 ? 51.379 19.988 -62.419 1.00 67.94 201 THR A C 1
ATOM 1620 O O . THR A 1 201 ? 51.714 20.924 -61.682 1.00 67.94 201 THR A O 1
ATOM 1623 N N . ALA A 1 202 ? 50.418 20.134 -63.337 1.00 73.06 202 ALA A N 1
ATOM 1624 C CA . ALA A 1 202 ? 49.734 21.408 -63.570 1.00 73.06 202 ALA A CA 1
ATOM 1625 C C . ALA A 1 202 ? 48.970 21.929 -62.325 1.00 73.06 202 ALA A C 1
ATOM 1627 O O . ALA A 1 202 ? 49.191 23.083 -61.937 1.00 73.06 202 ALA A O 1
ATOM 1628 N N . PRO A 1 203 ? 48.163 21.115 -61.613 1.00 68.56 203 PRO A N 1
ATOM 1629 C CA . PRO A 1 203 ? 47.524 21.515 -60.362 1.00 68.56 203 PRO A CA 1
ATOM 1630 C C . PRO A 1 203 ? 48.525 21.931 -59.282 1.00 68.56 203 PRO A C 1
ATOM 1632 O O . PRO A 1 203 ? 48.363 23.006 -58.703 1.00 68.56 203 PRO A O 1
ATOM 1635 N N . ILE A 1 204 ? 49.594 21.151 -59.061 1.00 63.50 204 ILE A N 1
ATOM 1636 C CA . ILE A 1 204 ? 50.602 21.419 -58.017 1.00 63.50 204 ILE A CA 1
ATOM 1637 C C . ILE A 1 204 ? 51.198 22.823 -58.182 1.00 63.50 204 ILE A C 1
ATOM 1639 O O . ILE A 1 204 ? 51.295 23.578 -57.213 1.00 63.50 204 ILE A O 1
ATOM 1643 N N . LYS A 1 205 ? 51.505 23.237 -59.419 1.00 67.62 205 LYS A N 1
ATOM 1644 C CA . LYS A 1 205 ? 52.034 24.581 -59.716 1.00 67.62 205 LYS A CA 1
ATOM 1645 C C . LYS A 1 205 ? 51.021 25.698 -59.415 1.00 67.62 205 LYS A C 1
ATOM 1647 O O . LYS A 1 205 ? 51.402 26.771 -58.942 1.00 67.62 205 LYS A O 1
ATOM 1652 N N . THR A 1 206 ? 49.726 25.445 -59.597 1.00 69.44 206 THR A N 1
ATOM 1653 C CA . THR A 1 206 ? 48.651 26.444 -59.426 1.00 69.44 206 THR A CA 1
ATOM 1654 C C . THR A 1 206 ? 48.136 26.603 -57.986 1.00 69.44 206 THR A C 1
ATOM 1656 O O . THR A 1 206 ? 47.532 27.627 -57.665 1.00 69.44 206 THR A O 1
ATOM 1659 N N . MET A 1 207 ? 48.408 25.657 -57.076 1.00 63.38 207 MET A N 1
ATOM 1660 C CA . MET A 1 207 ? 47.892 25.691 -55.694 1.00 63.38 207 MET A CA 1
ATOM 1661 C C . MET A 1 207 ? 48.440 26.869 -54.871 1.00 63.38 207 MET A C 1
ATOM 1663 O O . MET A 1 207 ? 49.623 26.927 -54.560 1.00 63.38 207 MET A O 1
ATOM 1667 N N . LYS A 1 208 ? 47.599 27.810 -54.435 1.00 57.97 208 LYS A N 1
ATOM 1668 C CA . LYS A 1 208 ? 48.071 29.009 -53.707 1.00 57.97 208 LYS A CA 1
ATOM 1669 C C . LYS A 1 208 ? 48.669 28.736 -52.315 1.00 57.97 208 LYS A C 1
ATOM 1671 O O . LYS A 1 208 ? 49.479 29.532 -51.861 1.00 57.97 208 LYS A O 1
ATOM 1676 N N . SER A 1 209 ? 48.302 27.634 -51.660 1.00 52.56 209 SER A N 1
ATOM 1677 C CA . SER A 1 209 ? 48.537 27.432 -50.215 1.00 52.56 209 SER A CA 1
ATOM 1678 C C . SER A 1 209 ? 49.416 26.222 -49.869 1.00 52.56 209 SER A C 1
ATOM 1680 O O . SER A 1 209 ? 49.585 25.909 -48.697 1.00 52.56 209 SER A O 1
ATOM 1682 N N . ALA A 1 210 ? 49.964 25.522 -50.865 1.00 56.84 210 ALA A N 1
ATOM 1683 C CA . ALA A 1 210 ? 50.672 24.254 -50.679 1.00 56.84 210 ALA A CA 1
ATOM 1684 C C . ALA A 1 210 ? 52.196 24.434 -50.790 1.00 56.84 210 ALA A C 1
ATOM 1686 O O . ALA A 1 210 ? 52.807 24.026 -51.774 1.00 56.84 210 ALA A O 1
ATOM 1687 N N . MET A 1 211 ? 52.804 25.092 -49.799 1.00 54.09 211 MET A N 1
ATOM 1688 C CA . MET A 1 211 ? 54.220 25.488 -49.849 1.00 54.09 211 MET A CA 1
ATOM 1689 C C . MET A 1 211 ? 55.180 24.282 -49.870 1.00 54.09 211 MET A C 1
ATOM 1691 O O . MET A 1 211 ? 56.125 24.294 -50.650 1.00 54.09 211 MET A O 1
ATOM 1695 N N . MET A 1 212 ? 54.891 23.211 -49.112 1.00 57.34 212 MET A N 1
ATOM 1696 C CA . MET A 1 212 ? 55.691 21.970 -49.122 1.00 57.34 212 MET A CA 1
ATOM 1697 C C . MET A 1 212 ? 55.606 21.204 -50.445 1.00 57.34 212 MET A C 1
ATOM 1699 O O . MET A 1 212 ? 56.630 20.848 -51.012 1.00 57.34 212 MET A O 1
ATOM 1703 N N . LEU A 1 213 ? 54.399 21.004 -50.984 1.00 58.28 213 LEU A N 1
ATOM 1704 C CA . LEU A 1 213 ? 54.197 20.271 -52.245 1.00 58.28 213 LEU A CA 1
ATOM 1705 C C . LEU A 1 213 ? 54.785 21.011 -53.461 1.00 58.28 213 LEU A C 1
ATOM 1707 O O . LEU A 1 213 ? 55.015 20.419 -54.512 1.00 58.28 213 LEU A O 1
ATOM 1711 N N . LYS A 1 214 ? 55.019 22.320 -53.323 1.00 60.97 214 LYS A N 1
ATOM 1712 C CA . LYS A 1 214 ? 55.672 23.166 -54.327 1.00 60.97 214 LYS A CA 1
ATOM 1713 C C . LYS A 1 214 ? 57.185 23.267 -54.168 1.00 60.97 214 LYS A C 1
ATOM 1715 O O . LYS A 1 214 ? 57.823 23.751 -55.099 1.00 60.97 214 LYS A O 1
ATOM 1720 N N . ALA A 1 215 ? 57.736 22.869 -53.019 1.00 69.19 215 ALA A N 1
ATOM 1721 C CA . ALA A 1 215 ? 59.155 23.032 -52.714 1.00 69.19 215 ALA A CA 1
ATOM 1722 C C . ALA A 1 215 ? 60.034 22.241 -53.693 1.00 69.19 215 ALA A C 1
ATOM 1724 O O . ALA A 1 215 ? 61.026 22.774 -54.180 1.00 69.19 215 ALA A O 1
ATOM 1725 N N . ASP A 1 216 ? 59.613 21.023 -54.046 1.00 71.69 216 ASP A N 1
ATOM 1726 C CA . ASP A 1 216 ? 60.215 20.249 -55.129 1.00 71.69 216 ASP A CA 1
ATOM 1727 C C . ASP A 1 216 ? 59.136 19.522 -55.941 1.00 71.69 216 ASP A C 1
ATOM 1729 O O . ASP A 1 216 ? 58.651 18.445 -55.586 1.00 71.69 216 ASP A O 1
ATOM 1733 N N . VAL A 1 217 ? 58.743 20.136 -57.056 1.00 72.38 217 VAL A N 1
ATOM 1734 C CA . VAL A 1 217 ? 57.747 19.570 -57.976 1.00 72.38 217 VAL A CA 1
ATOM 1735 C C . VAL A 1 217 ? 58.288 18.325 -58.688 1.00 72.38 217 VAL A C 1
ATOM 1737 O O . VAL A 1 217 ? 57.502 17.430 -58.996 1.00 72.38 217 VAL A O 1
ATOM 1740 N N . ASN A 1 218 ? 59.604 18.231 -58.906 1.00 72.12 218 ASN A N 1
ATOM 1741 C CA . ASN A 1 218 ? 60.228 17.103 -59.602 1.00 72.12 218 ASN A CA 1
ATOM 1742 C C . ASN A 1 218 ? 60.253 15.836 -58.740 1.00 72.12 218 ASN A C 1
ATOM 1744 O O . ASN A 1 218 ? 60.279 14.739 -59.287 1.00 72.12 218 ASN A O 1
ATOM 1748 N N . VAL A 1 219 ? 60.192 15.977 -57.414 1.00 72.94 219 VAL A N 1
ATOM 1749 C CA . VAL A 1 219 ? 60.046 14.856 -56.470 1.00 72.94 219 VAL A CA 1
ATOM 1750 C C . VAL A 1 219 ? 58.576 14.604 -56.124 1.00 72.94 219 VAL A C 1
ATOM 1752 O O . VAL A 1 219 ? 58.114 13.463 -56.104 1.00 72.94 219 VAL A O 1
ATOM 1755 N N . THR A 1 220 ? 57.804 15.669 -55.907 1.00 70.00 220 THR A N 1
ATOM 1756 C CA . THR A 1 220 ? 56.415 15.564 -55.437 1.00 70.00 220 THR A CA 1
ATOM 1757 C C . THR A 1 220 ? 55.468 15.022 -56.511 1.00 70.00 220 THR A C 1
ATOM 1759 O O . THR A 1 220 ? 54.602 14.197 -56.214 1.00 70.00 220 THR A O 1
ATOM 1762 N N . ALA A 1 221 ? 55.617 15.452 -57.769 1.00 72.25 221 ALA A N 1
ATOM 1763 C CA . ALA A 1 221 ? 54.756 15.008 -58.865 1.00 72.25 221 ALA A CA 1
ATOM 1764 C C . ALA A 1 221 ? 54.846 13.493 -59.146 1.00 72.25 221 ALA A C 1
ATOM 1766 O O . ALA A 1 221 ? 53.785 12.863 -59.208 1.00 72.25 221 ALA A O 1
ATOM 1767 N N . PRO A 1 222 ? 56.035 12.864 -59.275 1.00 74.50 222 PRO A N 1
ATOM 1768 C CA . PRO A 1 222 ? 56.112 11.417 -59.479 1.00 74.50 222 PRO A CA 1
ATOM 1769 C C . PRO A 1 222 ? 55.631 10.625 -58.259 1.00 74.50 222 PRO A C 1
ATOM 1771 O O . PRO A 1 222 ? 54.941 9.624 -58.433 1.00 74.50 222 PRO A O 1
ATOM 1774 N N . MET A 1 223 ? 55.894 11.099 -57.036 1.00 74.19 223 MET A N 1
ATOM 1775 C CA . MET A 1 223 ? 55.402 10.447 -55.818 1.00 74.19 223 MET A CA 1
ATOM 1776 C C . MET A 1 223 ? 53.867 10.434 -55.750 1.00 74.19 223 MET A C 1
ATOM 1778 O O . MET A 1 223 ? 53.264 9.400 -55.472 1.00 74.19 223 MET A O 1
ATOM 1782 N N . LEU A 1 224 ? 53.216 11.564 -56.048 1.00 71.88 224 LEU A N 1
ATOM 1783 C CA . LEU A 1 224 ? 51.753 11.643 -56.082 1.00 71.88 224 LEU A CA 1
ATOM 1784 C C . LEU A 1 224 ? 51.151 10.831 -57.230 1.00 71.88 224 LEU A C 1
ATOM 1786 O O . LEU A 1 224 ? 50.126 10.185 -57.039 1.00 71.88 224 LEU A O 1
ATOM 1790 N N . THR A 1 225 ? 51.790 10.841 -58.401 1.00 75.25 225 THR A N 1
ATOM 1791 C CA . THR A 1 225 ? 51.354 10.042 -59.557 1.00 75.25 225 THR A CA 1
ATOM 1792 C C . THR A 1 225 ? 51.345 8.555 -59.210 1.00 75.25 225 THR A C 1
ATOM 1794 O O . THR A 1 225 ? 50.374 7.862 -59.502 1.00 75.25 225 THR A O 1
ATOM 1797 N N . GLU A 1 226 ? 52.376 8.083 -58.511 1.00 75.00 226 GLU A N 1
ATOM 1798 C CA . GLU A 1 226 ? 52.472 6.697 -58.060 1.00 75.00 226 GLU A CA 1
ATOM 1799 C C . GLU A 1 226 ? 51.406 6.345 -57.011 1.00 75.00 226 GLU A C 1
ATOM 1801 O O . GLU A 1 226 ? 50.763 5.303 -57.113 1.00 75.00 226 GLU A O 1
ATOM 1806 N N . ILE A 1 227 ? 51.135 7.236 -56.052 1.00 71.88 227 ILE A N 1
ATOM 1807 C CA . ILE A 1 227 ? 50.048 7.041 -55.077 1.00 71.88 227 ILE A CA 1
ATOM 1808 C C . ILE A 1 227 ? 48.693 6.955 -55.789 1.00 71.88 227 ILE A C 1
ATOM 1810 O O . ILE A 1 227 ? 47.904 6.053 -55.510 1.00 71.88 227 ILE A O 1
ATOM 1814 N N . PHE A 1 228 ? 48.413 7.860 -56.732 1.00 74.31 228 PHE A N 1
ATOM 1815 C CA . PHE A 1 228 ? 47.160 7.830 -57.486 1.00 74.31 228 PHE A CA 1
ATOM 1816 C C . PHE A 1 228 ? 47.031 6.566 -58.335 1.00 74.31 228 PHE A C 1
ATOM 1818 O O . PHE A 1 228 ? 45.946 5.990 -58.384 1.00 74.31 228 PHE A O 1
ATOM 1825 N N . ARG A 1 229 ? 48.128 6.093 -58.936 1.00 75.81 229 ARG A N 1
ATOM 1826 C CA . ARG A 1 229 ? 48.171 4.821 -59.665 1.00 75.81 229 ARG A CA 1
ATOM 1827 C C . ARG A 1 229 ? 47.851 3.636 -58.751 1.00 75.81 229 ARG A C 1
ATOM 1829 O O . ARG A 1 229 ? 47.019 2.806 -59.103 1.00 75.81 229 ARG A O 1
ATOM 1836 N N . GLN A 1 230 ? 48.440 3.580 -57.557 1.00 71.31 230 GLN A N 1
ATOM 1837 C CA . GLN A 1 230 ? 48.176 2.506 -56.594 1.00 71.31 230 GLN A CA 1
ATOM 1838 C C . GLN A 1 230 ? 46.728 2.507 -56.098 1.00 71.31 230 GLN A C 1
ATOM 1840 O O . GLN A 1 230 ? 46.113 1.446 -56.002 1.00 71.31 230 GLN A O 1
ATOM 1845 N N . VAL A 1 231 ? 46.153 3.680 -55.821 1.00 72.25 231 VAL A N 1
ATOM 1846 C CA . VAL A 1 231 ? 44.733 3.807 -55.445 1.00 72.25 231 VAL A CA 1
ATOM 1847 C C . VAL A 1 231 ? 43.826 3.374 -56.596 1.00 72.25 231 VAL A C 1
ATOM 1849 O O . VAL A 1 231 ? 42.824 2.699 -56.369 1.00 72.25 231 VAL A O 1
ATOM 1852 N N . TRP A 1 232 ? 44.193 3.725 -57.830 1.00 74.81 232 TRP A N 1
ATOM 1853 C CA . TRP A 1 232 ? 43.457 3.350 -59.032 1.00 74.81 232 TRP A CA 1
ATOM 1854 C C . TRP A 1 232 ? 43.427 1.833 -59.257 1.00 74.81 232 TRP A C 1
ATOM 1856 O O . TRP A 1 232 ? 42.365 1.269 -59.509 1.00 74.81 232 TRP A O 1
ATOM 1866 N N . GLU A 1 233 ? 44.573 1.162 -59.122 1.00 72.94 233 GLU A N 1
ATOM 1867 C CA . GLU A 1 233 ? 44.699 -0.285 -59.340 1.00 72.94 233 GLU A CA 1
ATOM 1868 C C . GLU A 1 233 ? 44.123 -1.121 -58.190 1.00 72.94 233 GLU A C 1
ATOM 1870 O O . GLU A 1 233 ? 43.465 -2.133 -58.428 1.00 72.94 233 GLU A O 1
ATOM 1875 N N . SER A 1 234 ? 44.353 -0.706 -56.941 1.00 70.12 234 SER A N 1
ATOM 1876 C CA . SER A 1 234 ? 43.888 -1.441 -55.756 1.00 70.12 234 SER A CA 1
ATOM 1877 C C . SER A 1 234 ? 42.421 -1.171 -55.415 1.00 70.12 234 SER A C 1
ATOM 1879 O O . SER A 1 234 ? 41.791 -1.972 -54.723 1.00 70.12 234 SER A O 1
ATOM 1881 N N . GLY A 1 235 ? 41.874 -0.034 -55.860 1.00 66.31 235 GLY A N 1
ATOM 1882 C CA . GLY A 1 235 ? 40.553 0.444 -55.456 1.00 66.31 235 GLY A CA 1
ATOM 1883 C C . GLY A 1 235 ? 40.442 0.764 -53.960 1.00 66.31 235 GLY A C 1
ATOM 1884 O O . GLY A 1 235 ? 39.330 0.928 -53.459 1.00 66.31 235 GLY A O 1
ATOM 1885 N N . GLN A 1 236 ? 41.562 0.831 -53.232 1.00 61.06 236 GLN A N 1
ATOM 1886 C CA . GLN A 1 236 ? 41.604 1.071 -51.793 1.00 61.06 236 GLN A CA 1
ATOM 1887 C C . GLN A 1 236 ? 42.369 2.361 -51.485 1.00 61.06 236 GLN A C 1
ATOM 1889 O O . GLN A 1 236 ? 43.462 2.607 -51.991 1.00 61.06 236 GLN A O 1
ATOM 1894 N N . LEU A 1 237 ? 41.784 3.202 -50.630 1.00 64.31 237 LEU A N 1
ATOM 1895 C CA . LEU A 1 237 ? 42.428 4.413 -50.120 1.00 64.31 237 LEU A CA 1
ATOM 1896 C C . LEU A 1 237 ? 43.402 4.064 -48.980 1.00 64.31 237 LEU A C 1
ATOM 1898 O O . LEU A 1 237 ? 43.050 3.233 -48.137 1.00 64.31 237 LEU A O 1
ATOM 1902 N N . PRO A 1 238 ? 44.571 4.727 -48.882 1.00 66.44 238 PRO A N 1
ATOM 1903 C CA . PRO A 1 238 ? 45.493 4.536 -47.768 1.00 66.44 238 PRO A CA 1
ATOM 1904 C C . PRO A 1 238 ? 44.820 4.837 -46.424 1.00 66.44 238 PRO A C 1
ATOM 1906 O O . PRO A 1 238 ? 44.133 5.851 -46.285 1.00 66.44 238 PRO A O 1
ATOM 1909 N N . ASP A 1 239 ? 45.058 4.010 -45.405 1.00 62.31 239 ASP A N 1
ATOM 1910 C CA . ASP A 1 239 ? 44.420 4.162 -44.085 1.00 62.31 239 ASP A CA 1
ATOM 1911 C C . ASP A 1 239 ? 44.712 5.518 -43.423 1.00 62.31 239 ASP A C 1
ATOM 1913 O O . ASP A 1 239 ? 43.860 6.089 -42.742 1.00 62.31 239 ASP A O 1
ATOM 1917 N N . ALA A 1 240 ? 45.886 6.097 -43.696 1.00 58.25 240 ALA A N 1
ATOM 1918 C CA . ALA A 1 240 ? 46.251 7.434 -43.232 1.00 58.25 240 ALA A CA 1
ATOM 1919 C C . ALA A 1 240 ? 45.309 8.535 -43.757 1.00 58.25 240 ALA A C 1
ATOM 1921 O O . ALA A 1 240 ? 45.161 9.569 -43.115 1.00 58.25 240 ALA A O 1
ATOM 1922 N N . TRP A 1 241 ? 44.659 8.325 -44.906 1.00 62.81 241 TRP A N 1
ATOM 1923 C CA . TRP A 1 241 ? 43.719 9.280 -45.505 1.00 62.81 241 TRP A CA 1
ATOM 1924 C C . TRP A 1 241 ? 42.281 9.063 -45.028 1.00 62.81 241 TRP A C 1
ATOM 1926 O O . TRP A 1 241 ? 41.447 9.953 -45.186 1.00 62.81 241 TRP A O 1
ATOM 1936 N N . LYS A 1 242 ? 41.995 7.914 -44.404 1.00 56.03 242 LYS A N 1
ATOM 1937 C CA . LYS A 1 242 ? 40.704 7.627 -43.759 1.00 56.03 242 LYS A CA 1
ATOM 1938 C C . LYS A 1 242 ? 40.540 8.371 -42.432 1.00 56.03 242 LYS A C 1
ATOM 1940 O O . LYS A 1 242 ? 39.436 8.458 -41.909 1.00 56.03 242 LYS A O 1
ATOM 1945 N N . THR A 1 243 ? 41.625 8.927 -41.889 1.00 46.28 243 THR A N 1
ATOM 1946 C CA . THR A 1 243 ? 41.616 9.666 -40.623 1.00 46.28 243 THR A CA 1
ATOM 1947 C C . THR A 1 243 ? 41.763 11.163 -40.901 1.00 46.28 243 THR A C 1
ATOM 1949 O O . THR A 1 243 ? 42.846 11.633 -41.237 1.00 46.28 243 THR A O 1
ATOM 1952 N N . GLY A 1 244 ? 40.675 11.925 -40.778 1.00 50.97 244 GLY A N 1
ATOM 1953 C CA . GLY A 1 244 ? 40.687 13.389 -40.876 1.00 50.97 244 GLY A CA 1
ATOM 1954 C C . GLY A 1 244 ? 40.536 14.042 -39.503 1.00 50.97 244 GLY A C 1
ATOM 1955 O O . GLY A 1 244 ? 39.800 13.537 -38.656 1.00 50.97 244 GLY A O 1
ATOM 1956 N N . LEU A 1 245 ? 41.196 15.182 -39.278 1.00 46.53 245 LEU A N 1
ATOM 1957 C CA . LEU A 1 245 ? 40.950 16.001 -38.090 1.00 46.53 245 LEU A CA 1
ATOM 1958 C C . LEU A 1 245 ? 39.940 17.102 -38.42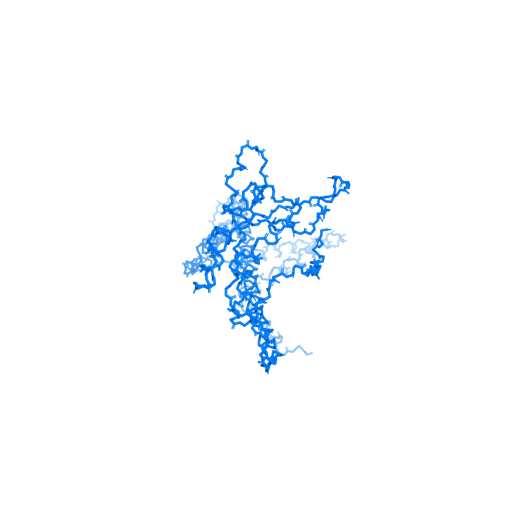7 1.00 46.53 245 LEU A C 1
ATOM 1960 O O . LEU A 1 245 ? 40.176 17.921 -39.316 1.00 46.53 245 LEU A O 1
ATOM 1964 N N . ILE A 1 246 ? 38.822 17.142 -37.703 1.00 48.06 246 ILE A N 1
ATOM 1965 C CA . ILE A 1 246 ? 37.833 18.213 -37.846 1.00 48.06 246 ILE A CA 1
ATOM 1966 C C . ILE A 1 246 ? 38.199 19.334 -36.878 1.00 48.06 246 ILE A C 1
ATOM 1968 O O . ILE A 1 246 ? 38.001 19.216 -35.669 1.00 48.06 246 ILE A O 1
ATOM 1972 N N . PHE A 1 247 ? 38.696 20.444 -37.420 1.00 45.81 247 PHE A N 1
ATOM 1973 C CA . PHE A 1 247 ? 38.852 21.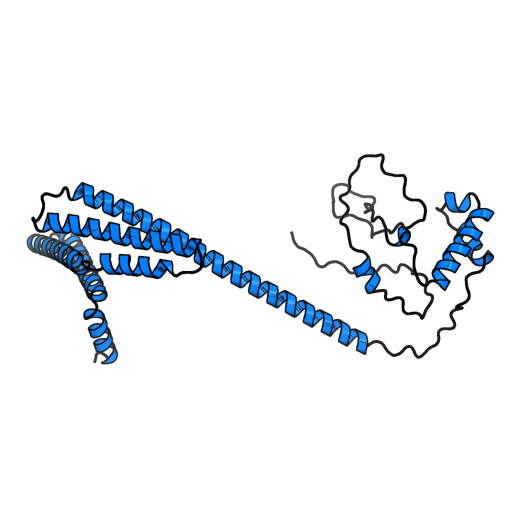687 -36.672 1.00 45.81 247 PHE A CA 1
ATOM 1974 C C . PHE A 1 247 ? 37.667 22.610 -36.940 1.00 45.81 247 PHE A C 1
ATOM 1976 O O . PHE A 1 247 ? 37.413 23.018 -38.075 1.00 45.81 247 PHE A O 1
ATOM 1983 N N . LYS A 1 248 ? 36.944 22.977 -35.877 1.00 49.66 248 LYS A N 1
ATOM 1984 C CA . LYS A 1 248 ? 35.937 24.037 -35.956 1.00 49.66 248 LYS A CA 1
ATOM 1985 C C . LYS A 1 248 ? 36.647 25.387 -35.973 1.00 49.66 248 LYS A C 1
ATOM 1987 O O . LYS A 1 248 ? 37.264 25.779 -34.987 1.00 49.66 248 LYS A O 1
ATOM 1992 N N . LEU A 1 249 ? 36.555 26.096 -37.094 1.00 52.31 249 LEU A N 1
ATOM 1993 C CA . LEU A 1 249 ? 37.065 27.459 -37.224 1.00 52.31 249 LEU A CA 1
ATOM 1994 C C . LEU A 1 249 ? 35.950 28.450 -36.890 1.00 52.31 249 LEU A C 1
ATOM 1996 O O . LEU A 1 249 ? 34.873 28.405 -37.487 1.00 52.31 249 LEU A O 1
ATOM 2000 N N . SER A 1 250 ? 36.192 29.361 -35.949 1.00 50.22 250 SER A N 1
ATOM 2001 C CA . SER A 1 250 ? 35.240 30.428 -35.636 1.00 50.22 250 SER A CA 1
ATOM 2002 C C . SER A 1 250 ? 35.144 31.440 -36.788 1.00 50.22 250 SER A C 1
ATOM 2004 O O . SER A 1 250 ? 36.107 31.704 -37.524 1.00 50.22 250 SER A O 1
ATOM 2006 N N . LYS A 1 251 ? 33.950 32.007 -37.001 1.00 56.19 251 LYS A N 1
ATOM 2007 C CA . LYS A 1 251 ? 33.785 33.153 -37.910 1.00 56.19 251 LYS A CA 1
ATOM 2008 C C . LYS A 1 251 ? 34.435 34.388 -37.280 1.00 56.19 251 LYS A C 1
ATOM 2010 O O . LYS A 1 251 ? 34.448 34.544 -36.065 1.00 56.19 251 LYS A O 1
ATOM 2015 N N . LYS A 1 252 ? 34.993 35.279 -38.111 1.00 46.84 252 LYS A N 1
ATOM 2016 C CA . LYS A 1 252 ? 35.584 36.539 -37.629 1.00 46.84 252 LYS A CA 1
ATOM 2017 C C . LYS A 1 252 ? 34.437 37.441 -37.152 1.00 46.84 252 LYS A C 1
ATOM 2019 O O . LYS A 1 252 ? 33.686 37.936 -37.986 1.00 46.84 252 LYS A O 1
ATOM 2024 N N . GLY A 1 253 ? 34.284 37.582 -35.838 1.00 62.69 253 GLY A N 1
ATOM 2025 C CA . GLY A 1 253 ? 33.163 38.251 -35.178 1.00 62.69 253 GLY A CA 1
ATOM 2026 C C . GLY A 1 253 ? 33.209 38.048 -33.660 1.00 62.69 253 GLY A C 1
ATOM 2027 O O . GLY A 1 253 ? 34.241 37.635 -33.135 1.00 62.69 253 GLY A O 1
ATOM 2028 N N . ASP A 1 254 ? 32.108 38.364 -32.980 1.00 50.69 254 ASP A N 1
ATOM 2029 C CA . ASP A 1 254 ? 32.007 38.366 -31.517 1.00 50.69 254 ASP A CA 1
ATOM 2030 C C . ASP A 1 254 ? 32.355 36.994 -30.903 1.00 50.69 254 ASP A C 1
ATOM 2032 O O . ASP A 1 254 ? 31.770 35.970 -31.261 1.00 50.69 254 ASP A O 1
ATOM 2036 N N . LEU A 1 255 ? 33.342 36.976 -30.002 1.00 54.62 255 LEU A N 1
ATOM 2037 C CA . LEU A 1 255 ? 33.933 35.765 -29.412 1.00 54.62 255 LEU A CA 1
ATOM 2038 C C . LEU A 1 255 ? 33.042 35.135 -28.322 1.00 54.62 255 LEU A C 1
ATOM 2040 O O . LEU A 1 255 ? 33.358 34.049 -27.838 1.00 54.62 255 LEU A O 1
ATOM 2044 N N . GLY A 1 256 ? 31.955 35.810 -27.928 1.00 56.88 256 GLY A N 1
ATOM 2045 C CA . GLY A 1 256 ? 31.017 35.362 -26.893 1.00 56.88 256 GLY A CA 1
ATOM 2046 C C . GLY A 1 256 ? 29.908 34.412 -27.367 1.00 56.88 256 GLY A C 1
ATOM 2047 O O . GLY A 1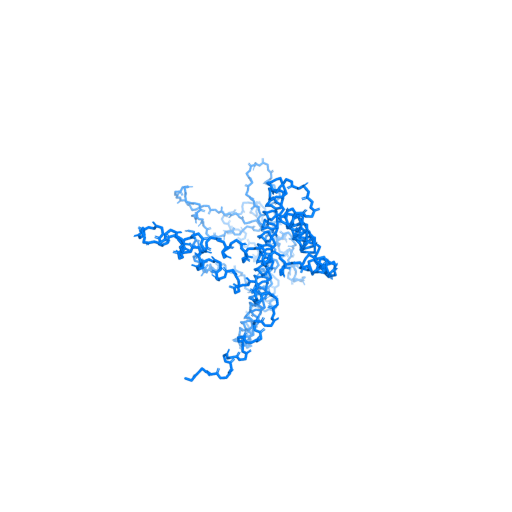 256 ? 29.229 33.824 -26.528 1.00 56.88 256 GLY A O 1
ATOM 2048 N N . ASP A 1 257 ? 29.717 34.232 -28.679 1.00 53.31 257 ASP A N 1
ATOM 2049 C CA . ASP A 1 257 ? 28.708 33.317 -29.231 1.00 53.31 257 ASP A CA 1
ATOM 2050 C C . ASP A 1 257 ? 29.333 31.965 -29.611 1.00 53.31 257 ASP A C 1
ATOM 2052 O O . ASP A 1 257 ? 29.957 31.798 -30.665 1.00 53.31 257 ASP A O 1
ATOM 2056 N N . CYS A 1 258 ? 29.133 30.968 -28.745 1.00 55.34 258 CYS A N 1
ATOM 2057 C CA . CYS A 1 258 ? 29.656 29.612 -28.913 1.00 55.34 258 CYS A CA 1
ATOM 2058 C C . CYS A 1 258 ? 29.041 28.829 -30.088 1.00 55.34 258 CYS A C 1
ATOM 2060 O O . CYS A 1 258 ? 29.455 27.693 -30.316 1.00 55.34 258 CYS A O 1
ATOM 2062 N N . ASN A 1 259 ? 28.082 29.387 -30.837 1.00 57.75 259 ASN A N 1
ATOM 2063 C CA . ASN A 1 259 ? 27.484 28.750 -32.015 1.00 57.75 259 ASN A CA 1
ATOM 2064 C C . ASN A 1 259 ? 27.940 29.368 -33.351 1.00 57.75 259 ASN A C 1
ATOM 2066 O O . ASN A 1 259 ? 27.539 28.896 -34.418 1.00 57.75 259 ASN A O 1
ATOM 2070 N N . ASN A 1 260 ? 28.820 30.374 -33.330 1.00 60.34 260 ASN A N 1
ATOM 2071 C CA . ASN A 1 260 ? 29.240 31.115 -34.521 1.00 60.34 260 ASN A CA 1
ATOM 2072 C C . ASN A 1 260 ? 30.460 30.498 -35.246 1.00 60.34 260 ASN A C 1
ATOM 2074 O O . ASN A 1 260 ? 31.545 31.086 -35.345 1.00 60.34 260 ASN A O 1
ATOM 2078 N N . TRP A 1 261 ? 30.283 29.292 -35.785 1.00 59.19 261 TRP A N 1
ATOM 2079 C CA . TRP A 1 261 ? 31.325 28.558 -36.517 1.00 59.19 261 TRP A CA 1
ATOM 2080 C C . TRP A 1 261 ? 31.217 28.756 -38.042 1.00 59.19 261 TRP A C 1
ATOM 2082 O O . TRP A 1 261 ? 30.141 29.030 -38.586 1.00 59.19 261 TRP A O 1
ATOM 2092 N N . ARG A 1 262 ? 32.344 28.648 -38.760 1.00 51.72 262 ARG A N 1
ATOM 2093 C CA . ARG A 1 262 ? 32.344 28.427 -40.218 1.00 51.72 262 ARG A CA 1
ATOM 2094 C C . ARG A 1 262 ? 31.979 26.978 -40.507 1.00 51.72 262 ARG A C 1
ATOM 2096 O O . ARG A 1 262 ? 32.275 26.102 -39.698 1.00 51.72 262 ARG A O 1
ATOM 2103 N N . ASP A 1 263 ? 31.366 26.752 -41.666 1.00 50.22 263 ASP A N 1
ATOM 2104 C CA . ASP A 1 263 ? 31.095 25.405 -42.160 1.00 50.22 263 ASP A CA 1
ATOM 2105 C C . ASP A 1 263 ? 32.389 24.576 -42.166 1.00 50.22 263 ASP A C 1
ATOM 2107 O O . ASP A 1 263 ? 33.479 25.101 -42.413 1.00 50.22 263 ASP A O 1
ATOM 2111 N N . ASN A 1 264 ? 32.256 23.292 -41.833 1.00 49.41 264 ASN A N 1
ATOM 2112 C CA . ASN A 1 264 ? 33.374 22.395 -41.557 1.00 49.41 264 ASN A CA 1
ATOM 2113 C C . ASN A 1 264 ? 34.351 22.346 -42.740 1.00 49.41 264 ASN A C 1
ATOM 2115 O O . ASN A 1 264 ? 33.970 21.982 -43.854 1.00 49.41 264 ASN A O 1
ATOM 2119 N N . GLN A 1 265 ? 35.618 22.674 -42.488 1.00 43.41 265 GLN A N 1
ATOM 2120 C CA . GLN A 1 265 ? 36.679 22.563 -43.480 1.00 43.41 265 GLN A CA 1
ATOM 2121 C C . GLN A 1 265 ? 37.508 21.315 -43.180 1.00 43.41 265 GLN A C 1
ATOM 2123 O O . GLN A 1 265 ? 38.037 21.154 -42.082 1.00 43.41 265 GLN A O 1
ATOM 2128 N N . TRP A 1 266 ? 37.575 20.414 -44.154 1.00 41.91 266 TRP A N 1
ATOM 2129 C CA . TRP A 1 266 ? 38.285 19.147 -44.035 1.00 41.91 266 TRP A CA 1
ATOM 2130 C C . TRP A 1 266 ? 39.745 19.334 -44.435 1.00 41.91 266 TRP A C 1
ATOM 2132 O O . TRP A 1 266 ? 40.029 19.864 -45.509 1.00 41.91 266 TRP A O 1
ATOM 2142 N N . PHE A 1 267 ? 40.662 18.869 -43.591 1.00 38.84 267 PHE A N 1
ATOM 2143 C CA . PHE A 1 267 ? 42.073 18.743 -43.936 1.00 38.84 267 PHE A CA 1
ATOM 2144 C C . PHE A 1 267 ? 42.463 17.265 -43.870 1.00 38.84 267 PHE A C 1
ATOM 2146 O O . PHE A 1 267 ? 42.434 16.654 -42.803 1.00 38.84 267 PHE A O 1
ATOM 2153 N N . SER A 1 268 ? 42.823 16.695 -45.018 1.00 42.84 268 SER A N 1
ATOM 2154 C CA . SER A 1 268 ? 43.487 15.396 -45.132 1.00 42.84 268 SER A CA 1
ATOM 2155 C C . SER A 1 268 ? 44.763 15.576 -45.960 1.00 42.84 268 SER A C 1
ATOM 2157 O O . SER A 1 268 ? 44.757 16.258 -46.986 1.00 42.84 268 SER A O 1
ATOM 2159 N N . GLY A 1 269 ? 45.888 15.034 -45.485 1.00 40.59 269 GLY A N 1
ATOM 2160 C CA . GLY A 1 269 ? 47.190 15.177 -46.141 1.00 40.59 269 GLY A CA 1
ATOM 2161 C C . GLY A 1 269 ? 48.250 14.216 -45.582 1.00 40.59 269 GLY A C 1
ATOM 2162 O O . GLY A 1 269 ? 48.105 13.759 -44.448 1.00 40.59 269 GLY A O 1
ATOM 2163 N N . PRO A 1 270 ? 49.301 13.890 -46.362 1.00 33.66 270 PRO A N 1
ATOM 2164 C CA . PRO A 1 270 ? 50.242 12.810 -46.046 1.00 33.66 270 PRO A CA 1
ATOM 2165 C C . PRO A 1 270 ? 51.233 13.080 -44.893 1.00 33.66 270 PRO A C 1
ATOM 2167 O O . PRO A 1 270 ? 51.873 12.135 -44.448 1.00 33.66 270 PRO A O 1
ATOM 2170 N N . GLU A 1 271 ? 51.334 14.296 -44.343 1.00 35.00 271 GLU A N 1
ATOM 2171 C CA . GLU A 1 271 ? 52.288 14.619 -43.259 1.00 35.00 271 GLU A CA 1
ATOM 2172 C C . GLU A 1 271 ? 51.703 15.547 -42.178 1.00 35.00 271 GLU A C 1
ATOM 2174 O O . GLU A 1 271 ? 52.123 16.685 -42.005 1.00 35.00 271 GLU A O 1
ATOM 2179 N N . PHE A 1 272 ? 50.738 15.062 -41.392 1.00 35.28 272 PHE A N 1
ATOM 2180 C CA . PHE A 1 272 ? 50.232 15.782 -40.208 1.00 35.28 272 PHE A CA 1
ATOM 2181 C C . PHE A 1 272 ? 50.479 15.008 -38.906 1.00 35.28 272 PHE A C 1
ATOM 2183 O O . PHE A 1 272 ? 49.566 14.774 -38.116 1.00 35.28 272 PHE A O 1
ATOM 2190 N N . ARG A 1 273 ? 51.730 14.588 -38.662 1.00 30.45 273 ARG A N 1
ATOM 2191 C CA . ARG A 1 273 ? 52.116 13.949 -37.387 1.00 30.45 273 ARG A CA 1
ATOM 2192 C C . ARG A 1 273 ? 52.727 14.919 -36.361 1.00 30.45 273 ARG A C 1
ATOM 2194 O O . ARG A 1 273 ? 52.914 14.526 -35.216 1.00 30.45 273 ARG A O 1
ATOM 2201 N N . GLU A 1 274 ? 52.965 16.184 -36.705 1.00 29.38 274 GLU A N 1
ATOM 2202 C CA . GLU A 1 274 ? 53.796 17.079 -35.882 1.00 29.38 274 GLU A CA 1
ATOM 2203 C C . GLU A 1 274 ? 53.077 18.366 -35.432 1.00 29.38 274 GLU A C 1
ATOM 2205 O O . GLU A 1 274 ? 53.490 19.474 -35.736 1.00 29.38 274 GLU A O 1
ATOM 2210 N N . TYR A 1 275 ? 51.976 18.229 -34.681 1.00 30.14 275 TYR A N 1
ATOM 2211 C CA . TYR A 1 275 ? 51.389 19.336 -33.899 1.00 30.14 275 TYR A CA 1
ATOM 2212 C C . TYR A 1 275 ? 50.806 18.839 -32.564 1.00 30.14 275 TYR A C 1
ATOM 2214 O O . TYR A 1 275 ? 49.639 19.067 -32.249 1.00 30.14 275 TYR A O 1
ATOM 2222 N N . ARG A 1 276 ? 51.611 18.125 -31.760 1.00 30.47 276 ARG A N 1
ATOM 2223 C CA . ARG A 1 276 ? 51.215 17.659 -30.412 1.00 30.47 276 ARG A CA 1
ATOM 2224 C C . ARG A 1 276 ? 51.933 18.376 -29.252 1.00 30.47 276 ARG A C 1
ATOM 2226 O O . ARG A 1 276 ? 51.925 17.851 -28.147 1.00 30.47 276 ARG A O 1
ATOM 2233 N N . GLU A 1 277 ? 52.522 19.558 -29.451 1.00 28.89 277 GLU A N 1
ATOM 2234 C CA . GLU A 1 277 ? 53.293 20.230 -28.378 1.00 28.89 277 GLU A CA 1
ATOM 2235 C C . GLU A 1 277 ? 52.785 21.589 -27.880 1.00 28.89 277 GLU A C 1
ATOM 2237 O O . GLU A 1 277 ? 53.402 22.176 -26.998 1.00 28.89 277 GLU A O 1
ATOM 2242 N N . TYR A 1 278 ? 51.604 22.055 -28.291 1.00 28.39 278 TYR A N 1
ATOM 2243 C CA . TYR A 1 278 ? 50.986 23.211 -27.628 1.00 28.39 278 TYR A CA 1
ATOM 2244 C C . TYR A 1 278 ? 49.613 22.844 -27.074 1.00 28.39 278 TYR A C 1
ATOM 2246 O O . TYR A 1 278 ? 48.647 22.645 -27.808 1.00 28.39 278 TYR A O 1
ATOM 2254 N N . GLY A 1 279 ? 49.575 22.688 -25.748 1.00 30.95 279 GLY A N 1
ATOM 2255 C CA . GLY A 1 279 ? 48.459 22.194 -24.948 1.00 30.95 279 GLY A CA 1
ATOM 2256 C C . GLY A 1 279 ? 47.191 23.041 -25.024 1.00 30.95 279 GLY A C 1
ATOM 2257 O O . GLY A 1 279 ? 46.881 23.799 -24.111 1.00 30.95 279 GLY A O 1
ATOM 2258 N N . LEU A 1 280 ? 46.406 22.820 -26.073 1.00 27.61 280 LEU A N 1
ATOM 2259 C CA . LEU A 1 280 ? 44.985 23.137 -26.134 1.00 27.61 280 LEU A CA 1
ATOM 2260 C C . LEU A 1 280 ? 44.259 21.854 -26.536 1.00 27.61 280 LEU A C 1
ATOM 2262 O O . LEU A 1 280 ? 44.395 21.385 -27.661 1.00 27.61 280 LEU A O 1
ATOM 2266 N N . GLN A 1 281 ? 43.524 21.253 -25.599 1.00 26.78 281 GLN A N 1
ATOM 2267 C CA . GLN A 1 281 ? 42.642 20.124 -25.886 1.00 26.78 281 GLN A CA 1
ATOM 2268 C C . GLN A 1 281 ? 41.306 20.642 -26.442 1.00 26.78 281 GLN A C 1
ATOM 2270 O O . GLN A 1 281 ? 40.538 21.236 -25.685 1.00 26.78 281 GLN A O 1
ATOM 2275 N N . PRO A 1 282 ? 40.943 20.360 -27.704 1.00 32.34 282 PRO A N 1
ATOM 2276 C CA . PRO A 1 282 ? 39.554 20.166 -28.067 1.00 32.34 282 PRO A CA 1
ATOM 2277 C C . PRO A 1 282 ? 39.261 18.665 -28.008 1.00 32.34 282 PRO A C 1
ATOM 2279 O O . PRO A 1 282 ? 39.919 17.865 -28.666 1.00 32.34 282 PRO A O 1
ATOM 2282 N N . ASN A 1 283 ? 38.285 18.294 -27.184 1.00 29.00 283 ASN A N 1
ATOM 2283 C CA . ASN A 1 283 ? 37.802 16.929 -26.997 1.00 29.00 283 ASN A CA 1
ATOM 2284 C C . ASN A 1 283 ? 37.406 16.307 -28.358 1.00 29.00 283 ASN A C 1
ATOM 2286 O O . ASN A 1 283 ? 36.398 16.734 -28.934 1.00 29.00 283 ASN A O 1
ATOM 2290 N N . PRO A 1 284 ? 38.171 15.349 -28.915 1.00 35.06 284 PRO A N 1
ATOM 2291 C CA . PRO A 1 284 ? 37.821 14.742 -30.185 1.00 35.06 284 PRO A CA 1
ATOM 2292 C C . PRO A 1 284 ? 36.751 13.681 -29.924 1.00 35.06 284 PRO A C 1
ATOM 2294 O O . PRO A 1 284 ? 37.009 12.662 -29.288 1.00 35.06 284 PRO A O 1
ATOM 2297 N N . LEU A 1 285 ? 35.533 13.914 -30.412 1.00 30.72 285 LEU A N 1
ATOM 2298 C CA . LEU A 1 285 ? 34.566 12.833 -30.578 1.00 30.72 285 LEU A CA 1
ATOM 2299 C C . LEU A 1 285 ? 35.136 11.872 -31.633 1.00 30.72 285 LEU A C 1
ATOM 2301 O O . LEU A 1 285 ? 35.383 12.315 -32.758 1.00 30.72 285 LEU A O 1
ATOM 2305 N N . PRO A 1 286 ? 35.349 10.583 -31.318 1.00 30.05 286 PRO A N 1
ATOM 2306 C CA . PRO A 1 286 ? 35.696 9.602 -32.328 1.00 30.05 286 PRO A CA 1
ATOM 2307 C C . PRO A 1 286 ? 34.427 9.327 -33.138 1.00 30.05 286 PRO A C 1
ATOM 2309 O O . PRO A 1 286 ? 33.602 8.498 -32.757 1.00 30.05 286 PRO A O 1
ATOM 2312 N N . LEU A 1 287 ? 34.219 10.067 -34.228 1.00 36.44 287 LEU A N 1
ATOM 2313 C CA . LEU A 1 287 ? 33.241 9.654 -35.224 1.00 36.44 287 LEU A CA 1
ATOM 2314 C C . LEU A 1 287 ? 33.875 8.535 -36.046 1.00 36.44 287 LEU A C 1
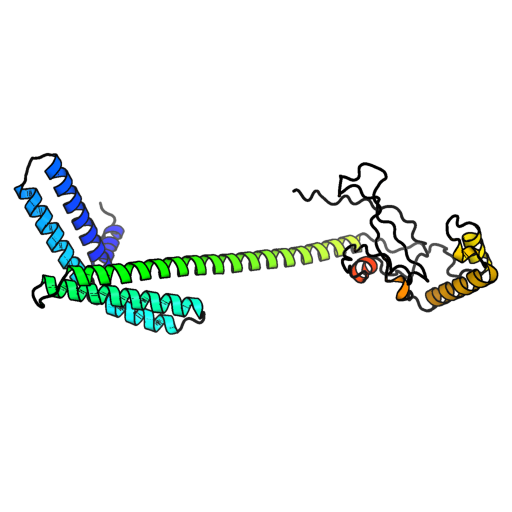ATOM 2316 O O . LEU A 1 287 ? 34.903 8.739 -36.691 1.00 36.44 287 LEU A O 1
ATOM 2320 N N . ASN A 1 288 ? 33.256 7.359 -36.004 1.00 30.89 288 ASN A N 1
ATOM 2321 C CA . ASN A 1 288 ? 33.564 6.284 -36.928 1.00 30.89 288 ASN A CA 1
ATOM 2322 C C . ASN A 1 288 ? 33.198 6.762 -38.346 1.00 30.89 288 ASN A C 1
ATOM 2324 O O . ASN A 1 288 ? 32.019 6.926 -38.667 1.00 30.89 288 ASN A O 1
ATOM 2328 N N . LEU A 1 289 ? 34.220 7.052 -39.154 1.00 33.25 289 LEU A N 1
ATOM 2329 C CA . LEU A 1 289 ? 34.066 7.568 -40.512 1.00 33.25 289 LEU A CA 1
ATOM 2330 C C . LEU A 1 289 ? 33.524 6.504 -41.483 1.00 33.25 289 LEU A C 1
ATOM 2332 O O . LEU A 1 289 ? 33.055 6.878 -42.557 1.00 33.25 289 LEU A O 1
ATOM 2336 N N . ASP A 1 290 ? 33.514 5.222 -41.093 1.00 31.41 290 ASP A N 1
ATOM 2337 C CA . ASP A 1 290 ? 32.966 4.131 -41.906 1.00 31.41 290 ASP A CA 1
ATOM 2338 C C . ASP A 1 290 ? 31.468 4.357 -42.170 1.00 31.41 290 ASP A C 1
ATOM 2340 O O . ASP A 1 290 ? 31.011 4.213 -43.296 1.00 31.41 290 ASP A O 1
ATOM 2344 N N . ALA A 1 291 ? 30.710 4.868 -41.190 1.00 30.17 291 ALA A N 1
ATOM 2345 C CA . ALA A 1 291 ? 29.268 5.100 -41.339 1.00 30.17 291 ALA A CA 1
ATOM 2346 C C . ALA A 1 291 ? 28.909 6.276 -42.271 1.00 30.17 291 ALA A C 1
ATOM 2348 O O . ALA A 1 291 ? 27.826 6.299 -42.854 1.00 30.17 291 ALA A O 1
ATOM 2349 N N . VAL A 1 292 ? 29.795 7.268 -42.417 1.00 31.08 292 VAL A N 1
ATOM 2350 C CA . VAL A 1 292 ? 29.575 8.404 -43.333 1.00 31.08 292 VAL A CA 1
ATOM 2351 C C . VAL A 1 292 ? 30.042 8.039 -44.744 1.00 31.08 292 VAL A C 1
ATOM 2353 O O . VAL A 1 292 ? 29.389 8.402 -45.723 1.00 31.08 292 VAL A O 1
ATOM 2356 N N . MET A 1 293 ? 31.127 7.269 -44.849 1.00 31.39 293 MET A N 1
ATOM 2357 C CA . MET A 1 293 ? 31.705 6.831 -46.119 1.00 31.39 293 MET A CA 1
ATOM 2358 C C . MET A 1 293 ? 30.980 5.624 -46.738 1.00 31.39 293 MET A C 1
ATOM 2360 O O . MET A 1 293 ? 31.016 5.489 -47.955 1.00 31.39 293 MET A O 1
ATOM 2364 N N . ASP A 1 294 ? 30.251 4.809 -45.968 1.00 29.14 294 ASP A N 1
ATOM 2365 C CA . ASP A 1 294 ? 29.449 3.692 -46.503 1.00 29.14 294 ASP A CA 1
ATOM 2366 C C . ASP A 1 294 ? 28.231 4.158 -47.323 1.00 29.14 294 ASP A C 1
ATOM 2368 O O . ASP A 1 294 ? 27.775 3.449 -48.224 1.00 29.14 294 ASP A O 1
ATOM 2372 N N . SER A 1 295 ? 27.750 5.390 -47.099 1.00 28.28 295 SER A N 1
ATOM 2373 C CA . SER A 1 295 ? 26.779 6.043 -47.997 1.00 28.28 295 SER A CA 1
ATOM 2374 C C . SER A 1 295 ? 27.401 6.504 -49.325 1.00 28.28 295 SER A C 1
ATOM 2376 O O . SER A 1 295 ? 26.694 6.730 -50.305 1.00 28.28 295 SER A O 1
ATOM 2378 N N . ALA A 1 296 ? 28.733 6.575 -49.384 1.00 31.70 296 ALA A N 1
ATOM 2379 C CA . ALA A 1 296 ? 29.518 6.738 -50.597 1.00 31.70 296 ALA A CA 1
AT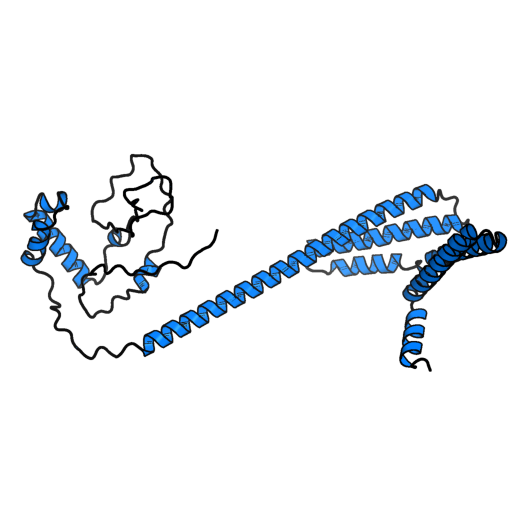OM 2380 C C . ALA A 1 296 ? 30.096 5.376 -50.997 1.00 31.70 296 ALA A C 1
ATOM 2382 O O . ALA A 1 296 ? 31.308 5.194 -51.118 1.00 31.70 296 ALA A O 1
ATOM 2383 N N . THR A 1 297 ? 29.211 4.398 -51.214 1.00 25.97 297 THR A N 1
ATOM 2384 C CA . THR A 1 297 ? 29.588 3.171 -51.909 1.00 25.97 297 THR A CA 1
ATOM 2385 C C . THR A 1 297 ? 30.274 3.592 -53.203 1.00 25.97 297 THR A C 1
ATOM 2387 O O . THR A 1 297 ? 29.667 4.272 -54.037 1.00 25.97 297 THR A O 1
ATOM 2390 N N . VAL A 1 298 ? 31.554 3.231 -53.341 1.00 31.75 298 VAL A N 1
ATOM 2391 C CA . VAL A 1 298 ? 32.339 3.377 -54.567 1.00 31.75 298 VAL A CA 1
ATOM 2392 C C . VAL A 1 298 ? 31.607 2.589 -55.643 1.00 31.75 298 VAL A C 1
ATOM 2394 O O . VAL A 1 298 ? 31.833 1.402 -55.874 1.00 31.75 298 VAL A O 1
ATOM 2397 N N . THR A 1 299 ? 30.658 3.259 -56.284 1.00 25.02 299 THR A N 1
ATOM 2398 C CA . THR A 1 299 ? 30.082 2.789 -57.520 1.00 25.02 299 THR A CA 1
ATOM 2399 C C . THR A 1 299 ? 31.221 2.926 -58.504 1.00 25.02 299 THR A C 1
ATOM 2401 O O . THR A 1 299 ? 31.730 4.016 -58.751 1.00 25.02 299 THR A O 1
ATOM 2404 N N . LYS A 1 300 ? 31.681 1.786 -59.004 1.00 32.22 300 LYS A N 1
ATOM 2405 C CA . LYS A 1 300 ? 32.686 1.650 -60.053 1.00 32.22 300 LYS A CA 1
ATOM 2406 C C . LYS A 1 300 ? 32.098 2.174 -61.370 1.00 32.22 300 LYS A C 1
ATOM 2408 O O . LYS A 1 300 ? 31.834 1.402 -62.277 1.00 32.22 300 LYS A O 1
ATOM 2413 N N . ARG A 1 301 ? 31.761 3.462 -61.410 1.00 28.72 301 ARG A N 1
ATOM 2414 C CA . ARG A 1 301 ? 31.229 4.260 -62.518 1.00 28.72 301 ARG A CA 1
ATOM 2415 C C . ARG A 1 301 ? 31.269 5.708 -62.049 1.00 28.72 301 ARG A C 1
ATOM 2417 O O . ARG A 1 301 ? 30.850 6.005 -60.938 1.00 28.72 301 ARG A O 1
ATOM 2424 N N . SER A 1 302 ? 31.734 6.591 -62.920 1.00 27.47 302 SER A N 1
ATOM 2425 C CA . SER A 1 302 ? 31.919 8.030 -62.716 1.00 27.47 302 SER A CA 1
ATOM 2426 C C . SER A 1 302 ? 33.096 8.443 -61.823 1.00 27.47 302 SER A C 1
ATOM 2428 O O . SER A 1 302 ? 32.985 8.639 -60.618 1.00 27.47 302 SER A O 1
ATOM 2430 N N . GLY A 1 303 ? 34.242 8.664 -62.476 1.00 32.81 303 GLY A N 1
ATOM 2431 C CA . GLY A 1 303 ? 35.281 9.554 -61.973 1.00 32.81 303 GLY A CA 1
ATOM 2432 C C . GLY A 1 303 ? 34.732 10.976 -61.871 1.00 32.81 303 GLY A C 1
ATOM 2433 O O . GLY A 1 303 ? 34.776 11.745 -62.826 1.00 32.81 303 GLY A O 1
ATOM 2434 N N . ALA A 1 304 ? 34.192 11.315 -60.707 1.00 24.20 304 ALA A N 1
ATOM 2435 C CA . ALA A 1 304 ? 33.899 12.678 -60.310 1.00 24.20 304 ALA A CA 1
ATOM 2436 C C . ALA A 1 304 ? 34.772 12.985 -59.096 1.00 24.20 304 ALA A C 1
ATOM 2438 O O . ALA A 1 304 ? 34.532 12.498 -57.992 1.00 24.20 304 ALA A O 1
ATOM 2439 N N . PHE A 1 305 ? 35.807 13.799 -59.305 1.00 24.33 305 PHE A N 1
ATOM 2440 C CA . PHE A 1 305 ? 36.433 14.513 -58.201 1.00 24.33 305 PHE A CA 1
ATOM 2441 C C . PHE A 1 305 ? 35.326 15.224 -57.419 1.00 24.33 305 PHE A C 1
ATOM 2443 O O . PHE A 1 305 ? 34.522 15.952 -58.006 1.00 24.33 305 PHE A O 1
ATOM 2450 N N . ILE A 1 306 ? 35.296 14.987 -56.108 1.00 25.73 306 ILE A N 1
ATOM 2451 C CA . ILE A 1 306 ? 34.377 15.603 -55.154 1.00 25.73 306 ILE A CA 1
ATOM 2452 C C . ILE A 1 306 ? 34.494 17.122 -55.298 1.00 25.73 306 ILE A C 1
ATOM 2454 O O . ILE A 1 306 ? 35.389 17.770 -54.755 1.00 25.73 306 ILE A O 1
ATOM 2458 N N . LYS A 1 307 ? 33.574 17.712 -56.060 1.00 21.11 307 LYS A N 1
ATOM 2459 C CA . LYS A 1 307 ? 33.246 19.123 -55.939 1.00 21.11 307 LYS A CA 1
ATOM 2460 C C . LYS A 1 307 ? 32.516 19.207 -54.606 1.00 21.11 307 LYS A C 1
ATOM 2462 O O . LYS A 1 307 ? 31.418 18.673 -54.487 1.00 21.11 307 LYS A O 1
ATOM 2467 N N . TYR A 1 308 ? 33.130 19.817 -53.594 1.00 24.27 308 TYR A N 1
ATOM 2468 C CA . TYR A 1 308 ? 32.433 20.152 -52.354 1.00 24.27 308 TYR A CA 1
ATOM 2469 C C . TYR A 1 308 ? 31.340 21.179 -52.684 1.00 24.27 308 TYR A C 1
ATOM 2471 O O . TYR A 1 308 ? 31.534 22.386 -52.572 1.00 24.27 308 TYR A O 1
ATOM 2479 N N . THR A 1 309 ? 30.192 20.712 -53.162 1.00 22.59 309 THR A N 1
ATOM 2480 C CA . THR A 1 309 ? 28.939 21.448 -53.058 1.00 22.59 309 THR A CA 1
ATOM 2481 C C . THR A 1 309 ? 28.538 21.372 -51.598 1.00 22.59 309 THR A C 1
ATOM 2483 O O . THR A 1 309 ? 28.345 20.273 -51.073 1.00 22.59 309 THR A O 1
ATOM 2486 N N . SER A 1 310 ? 28.472 22.521 -50.926 1.00 24.12 310 SER A N 1
ATOM 2487 C CA . SER A 1 310 ? 27.989 22.578 -49.556 1.00 24.12 310 SER A CA 1
ATOM 2488 C C . SER A 1 310 ? 26.551 22.065 -49.533 1.00 24.12 310 SER A C 1
ATOM 2490 O O . SER A 1 310 ? 25.638 22.673 -50.087 1.00 24.12 310 SER A O 1
ATOM 2492 N N . TRP A 1 311 ? 26.345 20.905 -48.920 1.00 22.08 311 TRP A N 1
ATOM 2493 C CA . TRP A 1 311 ? 25.005 20.445 -48.602 1.00 22.08 311 TRP A CA 1
ATOM 2494 C C . TRP A 1 311 ? 24.598 21.119 -47.298 1.00 22.08 311 TRP A C 1
ATOM 2496 O O . TRP A 1 311 ? 25.026 20.744 -46.209 1.00 22.08 311 TRP A O 1
ATOM 2506 N N . SER A 1 312 ? 23.808 22.183 -47.433 1.00 28.97 312 SER A N 1
ATOM 2507 C CA . SER A 1 312 ? 23.083 22.782 -46.321 1.00 28.97 312 SER A CA 1
ATOM 2508 C C . SER A 1 312 ? 21.899 21.879 -45.979 1.00 28.97 312 SER A C 1
ATOM 2510 O O . SER A 1 312 ? 20.837 21.980 -46.585 1.00 28.97 312 SER A O 1
ATOM 2512 N N . GLN A 1 313 ? 22.069 21.003 -44.994 1.00 25.88 313 GLN A N 1
ATOM 2513 C CA . GLN A 1 313 ? 20.954 20.618 -44.135 1.00 25.88 313 GLN A CA 1
ATOM 2514 C C . GLN A 1 313 ? 21.127 21.373 -42.822 1.00 25.88 313 GLN A C 1
ATOM 2516 O O . GLN A 1 313 ? 22.040 21.106 -42.042 1.00 25.88 313 GLN A O 1
ATOM 2521 N N . LYS A 1 314 ? 20.267 22.376 -42.606 1.00 25.25 314 LYS A N 1
ATOM 2522 C CA . LYS A 1 314 ? 20.079 22.969 -41.280 1.00 25.25 314 LYS A CA 1
ATOM 2523 C C . LYS A 1 314 ? 19.696 21.836 -40.321 1.00 25.25 314 LYS A C 1
ATOM 2525 O O . LYS A 1 314 ? 18.699 21.174 -40.602 1.00 25.25 314 LYS A O 1
ATOM 2530 N N . PRO A 1 315 ? 20.410 21.618 -39.207 1.00 29.81 315 PRO A N 1
ATOM 2531 C CA . PRO A 1 315 ? 19.855 20.809 -38.139 1.00 29.81 315 PRO A CA 1
ATOM 2532 C C . PRO A 1 315 ? 18.624 21.534 -37.591 1.00 29.81 315 PRO A C 1
ATOM 2534 O O . PRO A 1 315 ? 18.673 22.734 -37.293 1.00 29.81 315 PRO A O 1
ATOM 2537 N N . ASP A 1 316 ? 17.514 20.805 -37.511 1.00 29.00 316 ASP A N 1
ATOM 2538 C CA . ASP A 1 316 ? 16.316 21.250 -36.818 1.00 29.00 316 ASP A CA 1
ATOM 2539 C C . ASP A 1 316 ? 16.674 21.726 -35.411 1.00 29.00 316 ASP A C 1
ATOM 2541 O O . ASP A 1 316 ? 17.524 21.156 -34.721 1.00 29.00 316 ASP A O 1
ATOM 2545 N N . LYS A 1 317 ? 16.025 22.823 -35.019 1.00 29.77 317 LYS A N 1
ATOM 2546 C CA . LYS A 1 317 ? 16.183 23.490 -33.730 1.00 29.77 317 LYS A CA 1
ATOM 2547 C C . LYS A 1 317 ? 16.070 22.471 -32.592 1.00 29.77 317 LYS A C 1
ATOM 2549 O O . LYS A 1 317 ? 14.972 22.055 -32.233 1.00 29.77 317 LYS A O 1
ATOM 2554 N N . LEU A 1 318 ? 17.201 22.127 -31.986 1.00 28.28 318 LEU A N 1
ATOM 2555 C CA . LEU A 1 318 ? 17.236 21.616 -30.623 1.00 28.28 318 LEU A CA 1
ATOM 2556 C C . LEU A 1 318 ? 17.116 22.823 -29.695 1.00 28.28 318 LEU A C 1
ATOM 2558 O O . LEU A 1 318 ? 18.049 23.607 -29.541 1.00 28.28 318 LEU A O 1
ATOM 2562 N N . SER A 1 319 ? 15.912 22.997 -29.160 1.00 27.89 319 SER A N 1
ATOM 2563 C CA . SER A 1 319 ? 15.577 23.990 -28.147 1.00 27.89 319 SER A CA 1
ATOM 2564 C C . SER A 1 319 ? 16.327 23.705 -26.841 1.00 27.89 319 SER A C 1
ATOM 2566 O O . SER A 1 319 ? 16.182 22.618 -26.280 1.00 27.89 319 SER A O 1
ATOM 2568 N N . CYS A 1 320 ? 17.055 24.708 -26.354 1.00 30.34 320 CYS A N 1
ATOM 2569 C CA . CYS A 1 320 ? 17.190 25.019 -24.932 1.00 30.34 320 CYS A CA 1
ATOM 2570 C C . CYS A 1 320 ? 16.496 26.362 -24.703 1.00 30.34 320 CYS A C 1
ATOM 2572 O O . CYS A 1 320 ? 16.647 27.240 -25.586 1.00 30.34 320 CYS A O 1
#

Foldseek 3Di:
DPPPVVVVVVVVLCVDLVSVLVVLVVLLVVLVVVLVVCVVVVDDPPSSVVSVVSSVVSVLVSLVSCVVVLVVLQVQLVVLCPDPDPVLSVLSNLLSNLVSVLNVLSVVLSCCVVVVDVDPNVVSVVVSVVSVVVSVVSVVVNVVVVVVVVVVVVVVVVVVVVVVVVVVVVVVVVVVVVVPDDPPPDQPPDPLDQDDLVNQLVVLVVDPPCCPCVVDSVVNSVVVSVQSVCCSVVVDDPPQQLDWDWDWAADPDDPPDPVRTDDIDIDRDDDDPPDPPDDDDDPDDPDPSCVVCVVVPPPVGDPDDDPPPPDDDDPPDPDD

Sequence (320 aa):
MMDGDLVDRIVKFTSQASGRDKLFRLVQYCSKFAWWYLTRANVADDLVDKLKKLSSSLSTARKFLRLGKSLDFVHSALRSLHISDDVLRWTITISKLNQAMYLMFDHIVLAGRIGIAKVDGEKWNRLSAQFWIVTLILGITRDIYEIYSMLARDFRARNAKLAQLNIVMEKKATAEFMSEIQPAAIDLNICIDPRSLEEVTAPIKTMKSAMMLKADVNVTAPMLTEIFRQVWESGQLPDAWKTGLIFKLSKKGDLGDCNNWRDNQWFSGPEFREYREYGLQPNPLPLNLDAVMDSATVTKRSGAFIKYTSWSQKPDKLSC

pLDDT: mean 71.08, std 22.86, range [21.11, 95.38]

Organism: Pomacea canaliculata (NCBI:txid400727)